Protein AF-A0A9X5C9F2-F1 (afdb_monomer)

pLDDT: mean 82.29, std 10.34, range [51.16, 95.44]

Radius of gyration: 48.48 Å; Cα contacts (8 Å, |Δi|>4): 213; chains: 1; bounding box: 82×43×128 Å

Secondary structure (DSSP, 8-state):
----SPPTT--HHHHHHHHHHHHHTTSS---HHHHHHHHHHHHS-TTSPPPHHHHHHHHHHHHHHHHTTTTTT--HHHHHHHHHHHHHHHHHHHHHHHHHHHHHHHHHHHHHHHHHHHHHHHHHHHH---PPP---GGG--------S--EEEEE----BT--EE-SS-EE-HHHHHHHHHHHHHHHHHHHHHHT---EEEEE---B-----TT-HHHHHHHHHHHHHHHHHHHHHHHHHHHTT-S-EEEEE----

Solvent-accessible surface area (backbone atoms only — not comparable to full-atom values): 14930 Å² total; per-residue (Å²): 132,73,84,83,71,86,55,97,88,53,53,70,67,56,46,51,46,54,55,50,51,33,35,78,69,63,66,37,94,60,57,57,59,55,50,27,52,49,44,33,74,77,71,43,51,89,94,60,69,65,58,34,63,73,56,50,50,56,48,55,51,54,50,47,43,60,76,71,46,72,64,64,86,68,57,60,63,62,61,50,50,52,53,49,51,54,51,52,51,53,51,51,52,53,50,53,55,48,50,54,51,50,49,52,53,48,53,54,52,53,51,54,49,54,50,54,50,51,52,50,52,53,50,52,56,73,68,48,86,74,75,77,81,84,77,60,76,86,67,57,58,81,71,78,66,85,52,98,45,66,42,81,43,83,51,56,75,61,34,34,80,54,74,41,85,54,99,89,48,76,42,40,74,68,54,48,52,54,49,52,54,55,50,51,53,51,51,52,52,49,33,70,73,70,45,34,17,34,38,40,38,41,37,28,35,56,55,50,78,88,89,54,88,86,47,54,67,62,50,50,50,50,47,52,52,21,46,53,52,49,52,50,53,50,50,53,52,53,52,57,48,51,54,72,26,78,43,77,44,82,42,81,49,89,56,137

Sequence (256 aa):
MFNTAKSDTENEFQYLWRLGQAKDSGVLDIDWNGIAFLMNKYCGDPDKPYSEAAYRKPYQMAKKFIEFGVFNNLNEDEYFKELQLQKQELEKERVKVRDERNELRRILREEARKESYREQILRIISESQNSPLEYDKEKKFSGVLKADNDLLISFFDVHTGIESKNFWNNFDQNILKDRINKYLDKILEIQLRHGSENAYIVLSELTSGLIHVTLRIENNQDLIEQFLCITNYISEFLYELSYHFNNVNVYVAPGN

Foldseek 3Di:
DDDLADDPPDDLLRSLLVVVVCVVVVVDPDDLQVVQVSSCVHPNDPVDRDGSCVSVVVNVVVVVCVVVCVPVVPPVPVVVVVVVVVVVVVVVVVVVVVVVVVVVVVVVVVVVVVVLLVVLLVVVVVVDPDDPDPDDPPLQQPDQQDDPAAEEAEAEDLAQLDADDDPVDGDDLVVSLVVLVVSLVVVLVVCVVRSHAEYEYEYEHQHHDQPDPPPVSVSSSSRSVSVVSSVVSVVVSVVVVSSRHPYYHYHYDYYD

Structure (mmCIF, N/CA/C/O backbone):
data_AF-A0A9X5C9F2-F1
#
_entry.id   AF-A0A9X5C9F2-F1
#
loop_
_atom_site.group_PDB
_atom_site.id
_atom_site.type_symbol
_atom_site.label_atom_id
_atom_site.label_alt_id
_atom_site.label_comp_id
_atom_site.label_asym_id
_atom_site.label_entity_id
_atom_site.label_seq_id
_atom_site.pdbx_PDB_ins_code
_atom_site.Cartn_x
_atom_site.Cartn_y
_atom_site.Cartn_z
_atom_site.occupancy
_atom_site.B_iso_or_equiv
_atom_site.auth_seq_id
_atom_site.auth_comp_id
_atom_site.auth_asym_id
_atom_site.auth_atom_id
_atom_site.pdbx_PDB_model_num
ATOM 1 N N . MET A 1 1 ? 18.659 7.518 -80.958 1.00 62.31 1 MET A N 1
ATOM 2 C CA . MET A 1 1 ? 20.121 7.721 -81.056 1.00 62.31 1 MET A CA 1
ATOM 3 C C . MET A 1 1 ? 20.727 7.231 -79.752 1.00 62.31 1 MET A C 1
ATOM 5 O O . MET A 1 1 ? 20.265 7.667 -78.705 1.00 62.31 1 MET A O 1
ATOM 9 N N . PHE A 1 2 ? 21.650 6.271 -79.790 1.00 79.12 2 PHE A N 1
ATOM 10 C CA . PHE A 1 2 ? 22.312 5.767 -78.584 1.00 79.12 2 PHE A CA 1
ATOM 11 C C . PHE A 1 2 ? 23.186 6.867 -77.961 1.00 79.12 2 PHE A C 1
ATOM 13 O O . PHE A 1 2 ? 23.877 7.575 -78.691 1.00 79.12 2 PHE A O 1
ATOM 20 N N . ASN A 1 3 ? 23.152 7.039 -76.635 1.00 82.88 3 ASN A N 1
ATOM 21 C CA . ASN A 1 3 ? 23.954 8.071 -75.975 1.00 82.88 3 ASN A CA 1
ATOM 22 C C . ASN A 1 3 ? 25.422 7.628 -75.883 1.00 82.88 3 ASN A C 1
ATOM 24 O O . ASN A 1 3 ? 25.751 6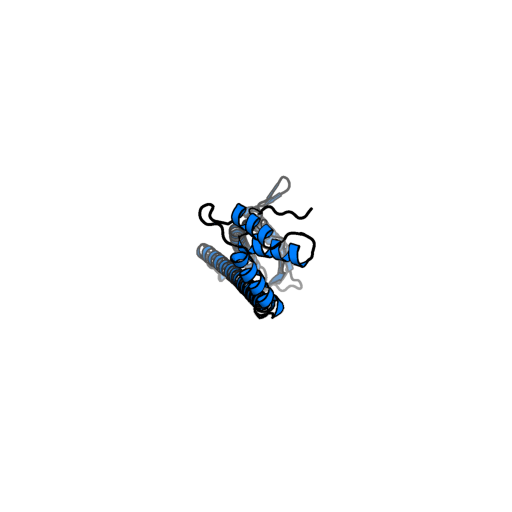.711 -75.135 1.00 82.88 3 ASN A O 1
ATOM 28 N N . THR A 1 4 ? 26.305 8.292 -76.622 1.00 82.75 4 THR A N 1
ATOM 29 C CA . THR A 1 4 ? 27.744 8.000 -76.668 1.00 82.75 4 THR A CA 1
ATOM 30 C C . THR A 1 4 ? 28.581 8.900 -75.760 1.00 82.75 4 THR A C 1
ATOM 32 O O . THR A 1 4 ? 29.799 8.877 -75.871 1.00 82.75 4 THR A O 1
ATOM 35 N N . ALA A 1 5 ? 27.977 9.741 -74.917 1.00 84.88 5 ALA A N 1
ATOM 36 C CA . ALA A 1 5 ? 28.711 10.533 -73.932 1.00 84.88 5 ALA A CA 1
ATOM 37 C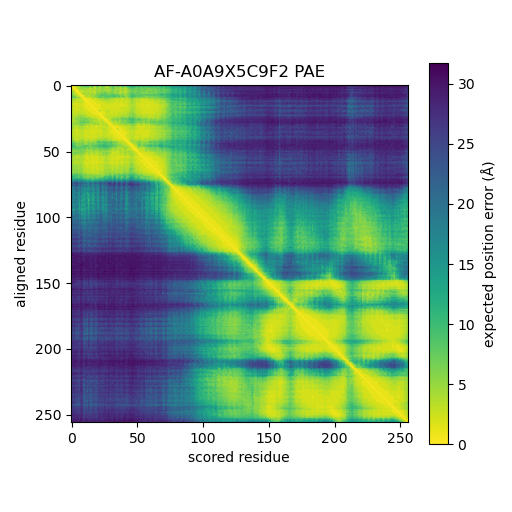 C . ALA A 1 5 ? 28.923 9.730 -72.643 1.00 84.88 5 ALA A C 1
ATOM 39 O O . ALA A 1 5 ? 28.071 8.911 -72.283 1.00 84.88 5 ALA A O 1
ATOM 40 N N . LYS A 1 6 ? 30.042 9.986 -71.956 1.00 84.50 6 LYS A N 1
ATOM 41 C CA . LYS A 1 6 ? 30.312 9.421 -70.633 1.00 84.50 6 LYS A CA 1
ATOM 42 C C . LYS A 1 6 ? 29.432 10.097 -69.569 1.00 84.50 6 LYS A C 1
ATOM 44 O O . LYS A 1 6 ? 29.340 11.320 -69.551 1.00 84.50 6 LYS A O 1
ATOM 49 N N . SER A 1 7 ? 28.789 9.317 -68.706 1.00 84.06 7 SER A N 1
ATOM 50 C CA . SER A 1 7 ? 28.057 9.775 -67.520 1.00 84.06 7 SER A CA 1
ATOM 51 C C . SER A 1 7 ? 29.008 10.073 -66.357 1.00 84.06 7 SER A C 1
ATOM 53 O O . SER A 1 7 ? 30.005 9.384 -66.162 1.00 84.06 7 SER A O 1
ATOM 55 N N . ASP A 1 8 ? 28.657 11.043 -65.516 1.00 77.56 8 ASP A N 1
ATOM 56 C CA . ASP A 1 8 ? 29.447 11.391 -64.325 1.00 77.56 8 ASP A CA 1
ATOM 57 C C . ASP A 1 8 ? 29.503 10.261 -63.280 1.00 77.56 8 ASP A C 1
ATOM 59 O O . ASP A 1 8 ? 30.386 10.239 -62.427 1.00 77.56 8 ASP A O 1
ATOM 63 N N . THR A 1 9 ? 28.571 9.302 -63.351 1.00 81.94 9 THR A N 1
ATOM 64 C CA . THR A 1 9 ? 28.494 8.153 -62.431 1.00 81.94 9 THR A CA 1
ATOM 65 C C . THR A 1 9 ? 29.173 6.887 -62.955 1.00 81.94 9 THR A C 1
ATOM 67 O O . THR A 1 9 ? 29.312 5.928 -62.197 1.00 81.94 9 THR A O 1
ATOM 70 N N . GLU A 1 10 ? 29.610 6.859 -64.221 1.00 83.56 10 GLU A N 1
ATOM 71 C CA . GLU A 1 10 ? 30.241 5.674 -64.814 1.00 83.56 10 GLU A CA 1
ATOM 72 C C . GLU A 1 10 ? 31.772 5.791 -64.841 1.00 83.56 10 GLU A C 1
ATOM 74 O O . GLU A 1 10 ? 32.355 6.778 -65.300 1.00 83.56 10 GLU A O 1
ATOM 79 N N . ASN A 1 11 ? 32.452 4.748 -64.361 1.00 87.69 11 ASN A N 1
ATOM 80 C CA . ASN A 1 11 ? 33.901 4.636 -64.493 1.00 87.69 11 ASN A CA 1
ATOM 81 C C . ASN A 1 11 ? 34.303 4.220 -65.924 1.00 87.69 11 ASN A C 1
ATOM 83 O O . ASN A 1 11 ? 33.465 3.868 -66.754 1.00 87.69 11 ASN A O 1
ATOM 87 N N . GLU A 1 12 ? 35.600 4.266 -66.237 1.00 86.12 12 GLU A N 1
ATOM 88 C CA . GLU A 1 12 ? 36.110 3.953 -67.581 1.00 86.12 12 GLU A CA 1
ATOM 89 C C . GLU A 1 12 ? 35.704 2.556 -68.078 1.00 86.12 12 GLU A C 1
ATOM 91 O O . GLU A 1 12 ? 35.294 2.404 -69.230 1.00 86.12 12 GLU A O 1
ATOM 96 N N . PHE A 1 13 ? 35.772 1.542 -67.214 1.00 87.94 13 PHE A N 1
ATOM 97 C CA . PHE A 1 13 ? 35.433 0.167 -67.574 1.00 87.94 13 PHE A CA 1
ATOM 98 C C . PHE A 1 13 ? 33.928 -0.022 -67.783 1.00 87.94 13 PHE A C 1
ATOM 100 O O . PHE A 1 13 ? 33.525 -0.737 -68.698 1.00 87.94 13 PHE A O 1
ATOM 107 N N . GLN A 1 14 ? 33.095 0.645 -66.980 1.00 87.25 14 GLN A N 1
ATOM 108 C CA . GLN A 1 14 ? 31.637 0.661 -67.137 1.00 87.25 14 GLN A CA 1
ATOM 109 C C . GLN A 1 14 ? 31.230 1.342 -68.445 1.00 87.25 14 GLN A C 1
ATOM 111 O O . GLN A 1 14 ? 30.395 0.816 -69.183 1.00 87.25 14 GLN A O 1
ATOM 116 N N . TYR A 1 15 ? 31.881 2.459 -68.775 1.00 89.94 15 TYR A N 1
ATOM 117 C CA . TYR A 1 15 ? 31.669 3.166 -70.031 1.00 89.94 15 TYR A CA 1
ATOM 118 C C . TYR A 1 15 ? 32.059 2.306 -71.243 1.00 89.94 15 TYR A C 1
ATOM 120 O O . TYR A 1 15 ? 31.264 2.135 -72.171 1.00 89.94 15 TYR A O 1
ATOM 128 N N . LEU A 1 16 ? 33.240 1.676 -71.201 1.00 89.94 16 LEU A N 1
ATOM 129 C CA . LEU A 1 16 ? 33.701 0.738 -72.229 1.00 89.94 16 LEU A CA 1
ATOM 130 C C . LEU A 1 16 ? 32.741 -0.446 -72.396 1.00 89.94 16 LEU A C 1
ATOM 132 O O . LEU A 1 16 ? 32.408 -0.826 -73.520 1.00 89.94 16 LEU A O 1
ATOM 136 N N . TRP A 1 17 ? 32.283 -1.021 -71.282 1.00 90.19 17 TRP A N 1
ATOM 137 C CA . TRP A 1 17 ? 31.332 -2.127 -71.276 1.00 90.19 17 TRP A CA 1
ATOM 138 C C . TRP A 1 17 ? 30.014 -1.738 -71.950 1.00 90.19 17 TRP A C 1
ATOM 140 O O . TRP A 1 17 ? 29.524 -2.467 -72.813 1.00 90.19 17 TRP A O 1
ATOM 150 N N . ARG A 1 18 ? 29.479 -0.556 -71.626 1.00 90.31 18 ARG A N 1
ATOM 151 C CA . ARG A 1 18 ? 28.237 -0.027 -72.197 1.00 90.31 18 ARG A CA 1
ATOM 152 C C . ARG A 1 18 ? 28.340 0.211 -73.706 1.00 90.31 18 ARG A C 1
ATOM 154 O O . ARG A 1 18 ? 27.436 -0.190 -74.436 1.00 90.31 18 ARG A O 1
ATOM 161 N N . LEU A 1 19 ? 29.432 0.818 -74.181 1.00 88.38 19 LEU A N 1
ATOM 162 C CA . LEU A 1 19 ? 29.673 1.019 -75.618 1.00 88.38 19 LEU A CA 1
ATOM 163 C C . LEU A 1 19 ? 29.842 -0.313 -76.362 1.00 88.38 19 LEU A C 1
ATOM 165 O O . LEU A 1 19 ? 29.270 -0.493 -77.436 1.00 88.38 19 LEU A O 1
ATOM 169 N N . GLY A 1 20 ? 30.586 -1.260 -75.781 1.00 88.62 20 GLY A N 1
ATOM 170 C CA . GLY A 1 20 ? 30.781 -2.588 -76.361 1.00 88.62 20 GLY A CA 1
ATOM 171 C C . GLY A 1 20 ? 29.475 -3.383 -76.473 1.00 88.62 20 GLY A C 1
ATOM 172 O O . GLY A 1 20 ? 29.196 -3.946 -77.526 1.00 88.62 20 GLY A O 1
ATOM 173 N N . GLN A 1 21 ? 28.623 -3.357 -75.441 1.00 89.62 21 GLN A N 1
ATOM 174 C CA . GLN A 1 21 ? 27.287 -3.977 -75.471 1.00 89.62 21 GLN A CA 1
ATOM 175 C C . GLN A 1 21 ? 26.359 -3.333 -76.512 1.00 89.62 21 GLN A C 1
ATOM 177 O O . GLN A 1 21 ? 25.626 -4.028 -77.214 1.00 89.62 21 GLN A O 1
ATOM 182 N N . ALA A 1 22 ? 26.396 -2.007 -76.648 1.00 86.94 22 ALA A N 1
ATOM 183 C CA . ALA A 1 22 ? 25.595 -1.282 -77.637 1.00 86.94 22 ALA A CA 1
ATOM 184 C C . ALA A 1 22 ? 26.004 -1.593 -79.081 1.00 86.94 22 ALA A C 1
ATOM 186 O O . ALA A 1 22 ? 25.156 -1.661 -79.971 1.00 86.94 22 ALA A O 1
ATOM 187 N N . LYS A 1 23 ? 27.302 -1.814 -79.298 1.00 88.38 23 LYS A N 1
ATOM 188 C CA . LYS A 1 23 ? 27.835 -2.304 -80.565 1.00 88.38 23 LYS A CA 1
ATOM 189 C C . LYS A 1 23 ? 27.405 -3.744 -80.845 1.00 88.38 23 LYS A C 1
ATOM 191 O O . LYS A 1 23 ? 26.881 -4.017 -81.919 1.00 88.38 23 LYS A O 1
ATOM 196 N N . ASP A 1 24 ? 27.601 -4.654 -79.891 1.00 87.31 24 ASP A N 1
ATOM 197 C CA . ASP A 1 24 ? 27.269 -6.077 -80.060 1.00 87.31 24 ASP A CA 1
ATOM 198 C C . ASP A 1 24 ? 25.758 -6.303 -80.260 1.00 87.31 24 ASP A C 1
ATOM 200 O O . ASP A 1 24 ? 25.358 -7.219 -80.974 1.00 87.31 24 ASP A O 1
ATOM 204 N N . SER A 1 25 ? 24.915 -5.445 -79.678 1.00 84.12 25 SER A N 1
ATOM 205 C CA . SER A 1 25 ? 23.457 -5.460 -79.874 1.00 84.12 25 SER A CA 1
ATOM 206 C C . SER A 1 25 ? 22.984 -4.781 -81.169 1.00 84.12 25 SER A C 1
ATOM 208 O O . SER A 1 25 ? 21.787 -4.786 -81.448 1.00 84.12 25 SER A O 1
ATOM 210 N N . GLY A 1 26 ? 23.887 -4.185 -81.958 1.00 81.75 26 GLY A N 1
ATOM 211 C CA . GLY A 1 26 ? 23.560 -3.485 -83.208 1.00 81.75 26 GLY A CA 1
ATOM 212 C C . GLY A 1 26 ? 22.850 -2.136 -83.027 1.00 81.75 26 GLY A C 1
ATOM 213 O O . GLY A 1 26 ? 22.415 -1.533 -84.003 1.00 81.75 26 GLY A O 1
ATOM 214 N N . VAL A 1 27 ? 22.731 -1.643 -81.789 1.00 84.56 27 VAL A N 1
ATOM 215 C CA . VAL A 1 27 ? 22.104 -0.348 -81.463 1.00 84.56 27 VAL A CA 1
ATOM 216 C C . VAL A 1 27 ? 23.044 0.824 -81.781 1.00 84.56 27 VAL A C 1
ATOM 218 O O . VAL A 1 27 ? 22.594 1.949 -82.017 1.00 84.56 27 VAL A O 1
ATOM 221 N N . LEU A 1 28 ? 24.352 0.564 -81.794 1.00 85.31 28 LEU A N 1
ATOM 222 C CA . LEU A 1 28 ? 25.401 1.521 -82.117 1.00 85.31 28 LEU A CA 1
ATOM 223 C C . LEU A 1 28 ? 26.232 1.008 -83.302 1.00 85.31 28 LEU A C 1
ATOM 225 O O . LEU A 1 28 ? 27.099 0.152 -83.136 1.00 85.31 28 LEU A O 1
ATOM 229 N N . ASP A 1 29 ? 25.974 1.559 -84.489 1.00 82.56 29 ASP A N 1
ATOM 230 C CA . ASP A 1 29 ? 26.666 1.200 -85.734 1.00 82.56 29 ASP A CA 1
ATOM 231 C C . ASP A 1 29 ? 28.003 1.951 -85.868 1.00 82.56 29 ASP A C 1
ATOM 233 O O . ASP A 1 29 ? 28.142 2.902 -86.638 1.00 82.56 29 ASP A O 1
ATOM 237 N N . ILE A 1 30 ? 28.975 1.579 -85.027 1.00 85.38 30 ILE A N 1
ATOM 238 C CA . ILE A 1 30 ? 30.353 2.082 -85.095 1.00 85.38 30 ILE A CA 1
ATOM 239 C C . ILE A 1 30 ? 31.368 0.939 -85.009 1.00 85.38 30 ILE A C 1
ATOM 241 O O . ILE A 1 30 ? 31.194 -0.070 -84.311 1.00 85.38 30 ILE A O 1
ATOM 245 N N . ASP A 1 31 ? 32.491 1.110 -85.696 1.00 87.44 31 ASP A N 1
ATOM 246 C CA . ASP A 1 31 ? 33.604 0.177 -85.625 1.00 87.44 31 ASP A CA 1
ATOM 247 C C . ASP A 1 31 ? 34.402 0.341 -84.314 1.00 87.44 31 ASP A C 1
ATOM 249 O O . ASP A 1 31 ? 34.104 1.168 -83.448 1.00 87.44 31 ASP A O 1
ATOM 253 N N . TRP A 1 32 ? 35.387 -0.533 -84.092 1.00 88.44 32 TRP A N 1
ATOM 254 C CA . TRP A 1 32 ? 36.175 -0.474 -82.857 1.00 88.44 32 TRP A CA 1
ATOM 255 C C . TRP A 1 32 ? 37.100 0.753 -82.823 1.00 88.44 32 TRP A C 1
ATOM 257 O O . TRP A 1 32 ? 37.423 1.213 -81.727 1.00 88.44 32 TRP A O 1
ATOM 267 N N . ASN A 1 33 ? 37.430 1.345 -83.976 1.00 87.25 33 ASN A N 1
ATOM 268 C CA . ASN A 1 33 ? 38.115 2.636 -84.050 1.00 87.25 33 ASN A CA 1
ATOM 269 C C . ASN A 1 33 ? 37.217 3.784 -83.571 1.00 87.25 33 ASN A C 1
ATOM 271 O O . ASN A 1 33 ? 37.683 4.643 -82.826 1.00 87.25 33 ASN A O 1
ATOM 275 N N . GLY A 1 34 ? 35.923 3.769 -83.902 1.00 84.62 34 GLY A N 1
ATOM 276 C CA . GLY A 1 34 ? 34.937 4.715 -83.376 1.00 84.62 34 GLY A CA 1
ATOM 277 C C . GLY A 1 34 ? 34.775 4.619 -81.856 1.00 84.62 34 GLY A C 1
ATOM 278 O O . GLY A 1 34 ? 34.751 5.641 -81.168 1.00 84.62 34 GLY A O 1
ATOM 279 N N . ILE A 1 35 ? 34.754 3.400 -81.305 1.00 85.38 35 ILE A N 1
ATOM 280 C CA . ILE A 1 35 ? 34.773 3.196 -79.845 1.00 85.38 35 ILE A CA 1
ATOM 281 C C . ILE A 1 35 ? 36.083 3.715 -79.248 1.00 85.38 35 ILE A C 1
ATOM 283 O O . ILE A 1 35 ? 36.048 4.415 -78.241 1.00 85.38 35 ILE A O 1
ATOM 287 N N . ALA A 1 36 ? 37.230 3.428 -79.866 1.00 86.62 36 ALA A N 1
ATOM 288 C CA . ALA A 1 36 ? 38.522 3.918 -79.394 1.00 86.62 36 ALA A CA 1
ATOM 289 C C . ALA A 1 36 ? 38.597 5.446 -79.397 1.00 86.62 36 ALA A C 1
ATOM 291 O O . ALA A 1 36 ? 39.133 6.032 -78.463 1.00 86.62 36 ALA A O 1
ATOM 292 N N . PHE A 1 37 ? 38.018 6.107 -80.401 1.00 86.44 37 PHE A N 1
ATOM 293 C CA . PHE A 1 37 ? 37.920 7.563 -80.438 1.00 86.44 37 PHE A CA 1
ATOM 294 C C . PHE A 1 37 ? 37.117 8.102 -79.248 1.00 86.44 37 PHE A C 1
ATOM 296 O O . PHE A 1 37 ? 37.575 9.008 -78.554 1.00 86.44 37 PHE A O 1
ATOM 303 N N . LEU A 1 38 ? 35.949 7.516 -78.962 1.00 87.31 38 LEU A N 1
ATOM 304 C CA . LEU A 1 38 ? 35.123 7.902 -77.814 1.00 87.31 38 LEU A CA 1
ATOM 305 C C . LEU A 1 38 ? 35.822 7.623 -76.478 1.00 87.31 38 LEU A C 1
ATOM 307 O O . LEU A 1 38 ? 35.782 8.458 -75.578 1.00 87.31 38 LEU A O 1
ATOM 311 N N . MET A 1 39 ? 36.485 6.476 -76.350 1.00 87.75 39 MET A N 1
ATOM 312 C CA . MET A 1 39 ? 37.228 6.112 -75.146 1.00 87.75 39 MET A CA 1
ATOM 313 C C . MET A 1 39 ? 38.410 7.049 -74.911 1.00 87.75 39 MET A C 1
ATOM 315 O O . MET A 1 39 ? 38.547 7.576 -73.811 1.00 87.75 39 MET A O 1
ATOM 319 N N . ASN A 1 40 ? 39.207 7.337 -75.942 1.00 87.00 40 ASN A N 1
ATOM 320 C CA . ASN A 1 40 ? 40.319 8.277 -75.831 1.00 87.00 40 ASN A CA 1
ATOM 321 C C . ASN A 1 40 ? 39.832 9.697 -75.513 1.00 87.00 40 ASN A C 1
ATOM 323 O O . ASN A 1 40 ? 40.457 10.389 -74.721 1.00 87.00 40 ASN A O 1
ATOM 327 N N . LYS A 1 41 ? 38.685 10.114 -76.068 1.00 86.94 41 LYS A N 1
ATOM 328 C CA . LYS A 1 41 ? 38.098 11.437 -75.813 1.00 86.94 41 LYS A CA 1
ATOM 329 C C . LYS A 1 41 ? 37.673 11.641 -74.356 1.00 86.94 41 LYS A C 1
ATOM 331 O O . LYS A 1 41 ? 37.835 12.740 -73.837 1.00 86.94 41 LYS A O 1
ATOM 336 N N . TYR A 1 42 ? 37.068 10.632 -73.728 1.00 85.38 42 TYR A N 1
ATOM 337 C CA . TYR A 1 42 ? 36.466 10.773 -72.393 1.00 85.38 42 TYR A CA 1
ATOM 338 C C . TYR A 1 42 ? 37.295 10.161 -71.255 1.00 85.38 42 TYR A C 1
ATOM 340 O O . TYR A 1 42 ? 37.061 10.494 -70.093 1.00 85.38 42 TYR A O 1
ATOM 348 N N . CYS A 1 43 ? 38.218 9.252 -71.566 1.00 81.56 43 CYS A N 1
ATOM 349 C CA . CYS A 1 43 ? 38.983 8.491 -70.576 1.00 81.56 43 CYS A CA 1
ATOM 350 C C . CYS A 1 43 ? 40.478 8.348 -70.913 1.00 81.56 43 CYS A C 1
ATOM 352 O O . CYS A 1 43 ? 41.227 7.891 -70.057 1.00 81.56 43 CYS A O 1
ATOM 354 N N . GLY A 1 44 ? 40.916 8.679 -72.132 1.00 77.88 44 GLY A N 1
ATOM 355 C CA . GLY A 1 44 ? 42.307 8.496 -72.553 1.00 77.88 44 GLY A CA 1
ATOM 356 C C . GLY A 1 44 ? 43.214 9.677 -72.224 1.00 77.88 44 GLY A C 1
ATOM 357 O O . GLY A 1 44 ? 42.758 10.778 -71.923 1.00 77.88 44 GLY A O 1
ATOM 358 N N . ASP A 1 45 ? 44.518 9.429 -72.321 1.00 77.19 45 ASP A N 1
ATOM 359 C CA . ASP A 1 45 ? 45.553 10.457 -72.242 1.00 77.19 45 ASP A CA 1
ATOM 360 C C . ASP A 1 45 ? 45.662 11.179 -73.604 1.00 77.19 45 ASP A C 1
ATOM 362 O O . ASP A 1 45 ? 45.932 10.512 -74.613 1.00 77.19 45 ASP A O 1
ATOM 366 N N . PRO A 1 46 ? 45.460 12.512 -73.672 1.00 73.88 46 PRO A N 1
ATOM 367 C CA . PRO A 1 46 ? 45.570 13.279 -74.914 1.00 73.88 46 PRO A CA 1
ATOM 368 C C . PRO A 1 46 ? 46.929 13.139 -75.609 1.00 73.88 46 PRO A C 1
ATOM 370 O O . PRO A 1 46 ? 46.990 13.194 -76.838 1.00 73.88 46 PRO A O 1
ATOM 373 N N . ASP A 1 47 ? 48.000 12.919 -74.843 1.00 74.50 47 ASP A N 1
ATOM 374 C CA . ASP A 1 47 ? 49.366 12.839 -75.363 1.00 74.50 47 ASP A CA 1
ATOM 375 C C . ASP A 1 47 ? 49.715 11.433 -75.886 1.00 74.50 47 ASP A C 1
ATOM 377 O O . ASP A 1 47 ? 50.709 11.255 -76.598 1.00 74.50 47 ASP A O 1
ATOM 381 N N . LYS A 1 48 ? 48.908 10.413 -75.551 1.00 79.94 48 LYS A N 1
ATOM 382 C CA . LYS A 1 48 ? 49.129 9.005 -75.925 1.00 79.94 48 LYS A CA 1
ATOM 383 C C . LYS A 1 48 ? 47.804 8.272 -76.186 1.00 79.94 48 LYS A C 1
ATOM 385 O O . LYS A 1 48 ? 47.396 7.439 -75.372 1.00 79.94 48 LYS A O 1
ATOM 390 N N . PRO A 1 49 ? 47.145 8.513 -77.335 1.00 82.62 49 PRO A N 1
ATOM 391 C CA . PRO A 1 49 ? 45.905 7.825 -77.667 1.00 82.62 49 PRO A CA 1
ATOM 392 C C . PRO A 1 49 ? 46.146 6.327 -77.879 1.00 82.62 49 PRO A C 1
ATOM 394 O O . PRO A 1 49 ? 47.035 5.910 -78.628 1.00 82.62 49 PRO A O 1
ATOM 397 N N . TYR A 1 50 ? 45.321 5.501 -77.244 1.00 85.75 50 TYR A N 1
ATOM 398 C CA . TYR A 1 50 ? 45.375 4.053 -77.399 1.00 85.75 50 TYR A CA 1
ATOM 399 C C . TYR A 1 50 ? 44.645 3.593 -78.666 1.00 85.75 50 TYR A C 1
ATOM 401 O O . TYR A 1 50 ? 43.644 4.177 -79.084 1.00 85.75 50 TYR A O 1
ATOM 409 N N . SER A 1 51 ? 45.126 2.506 -79.274 1.00 88.44 51 SER A N 1
ATOM 410 C CA . SER A 1 51 ? 44.476 1.889 -80.436 1.00 88.44 51 SER A CA 1
ATOM 411 C C . SER A 1 51 ? 43.228 1.091 -80.046 1.00 88.44 51 SER A C 1
ATOM 413 O O . SER A 1 51 ? 43.045 0.711 -78.888 1.00 88.44 51 SER A O 1
ATOM 415 N N . GLU A 1 52 ? 42.393 0.745 -81.032 1.00 88.06 52 GLU A N 1
ATOM 416 C CA . GLU A 1 52 ? 41.175 -0.054 -80.826 1.00 88.06 52 GLU A CA 1
ATOM 417 C C . GLU A 1 52 ? 41.403 -1.352 -80.038 1.00 88.06 52 GLU A C 1
ATOM 419 O O . GLU A 1 52 ? 40.532 -1.807 -79.295 1.00 88.06 52 GLU A O 1
ATOM 424 N N . ALA A 1 53 ? 42.589 -1.953 -80.171 1.00 88.25 53 ALA A N 1
ATOM 425 C CA . ALA A 1 53 ? 42.920 -3.223 -79.546 1.00 88.25 53 ALA A CA 1
ATOM 426 C C . ALA A 1 53 ? 43.013 -3.103 -78.021 1.00 88.25 53 ALA A C 1
ATOM 428 O O . ALA A 1 53 ? 42.701 -4.073 -77.327 1.00 88.25 53 ALA A O 1
ATOM 429 N N . ALA A 1 54 ? 43.406 -1.930 -77.514 1.00 86.62 54 ALA A N 1
ATOM 430 C CA . ALA A 1 54 ? 43.487 -1.650 -76.085 1.00 86.62 54 ALA A CA 1
ATOM 431 C C . ALA A 1 54 ? 42.107 -1.668 -75.418 1.00 86.62 54 ALA A C 1
ATOM 433 O O . ALA A 1 54 ? 42.005 -2.063 -74.266 1.00 86.62 54 ALA A O 1
ATOM 434 N N . TYR A 1 55 ? 41.048 -1.324 -76.158 1.00 88.38 55 TYR A N 1
ATOM 435 C CA . TYR A 1 55 ? 39.672 -1.280 -75.656 1.00 88.38 55 TYR A CA 1
ATOM 436 C C . TYR A 1 55 ? 38.873 -2.545 -76.003 1.00 88.38 55 TYR A C 1
ATOM 438 O O . TYR A 1 55 ? 38.129 -3.077 -75.179 1.00 88.38 55 TYR A O 1
ATOM 446 N N . ARG A 1 56 ? 39.082 -3.105 -77.199 1.00 89.25 56 ARG A N 1
ATOM 447 C CA . ARG A 1 56 ? 38.402 -4.327 -77.653 1.00 89.25 56 ARG A CA 1
ATOM 448 C C . ARG A 1 56 ? 38.785 -5.559 -76.834 1.00 89.25 56 ARG A C 1
ATOM 450 O O . ARG A 1 56 ? 37.913 -6.357 -76.494 1.00 89.25 56 ARG A O 1
ATOM 457 N N . LYS A 1 57 ? 40.077 -5.749 -76.535 1.00 91.19 57 LYS A N 1
ATOM 458 C CA . LYS A 1 57 ? 40.556 -6.952 -75.829 1.00 91.19 57 LYS A CA 1
ATOM 459 C C . LYS A 1 57 ? 39.998 -7.047 -74.399 1.00 91.19 57 LYS A C 1
ATOM 461 O O . LYS A 1 57 ? 39.459 -8.108 -74.083 1.00 91.19 57 LYS A O 1
ATOM 466 N N . PRO A 1 58 ? 40.039 -5.986 -73.564 1.00 87.81 58 PRO A N 1
ATOM 467 C CA . PRO A 1 58 ? 39.414 -6.016 -72.244 1.00 87.81 58 PRO A CA 1
ATOM 468 C C . PRO A 1 58 ? 37.908 -6.276 -72.292 1.00 87.81 58 PRO A C 1
ATOM 470 O O . PRO A 1 58 ? 37.426 -7.103 -71.524 1.00 87.81 58 PRO A O 1
ATOM 473 N N . TYR A 1 59 ? 37.179 -5.653 -73.229 1.00 90.19 59 TYR A N 1
ATOM 474 C CA . TYR A 1 59 ? 35.747 -5.914 -73.409 1.00 90.19 59 TYR A CA 1
ATOM 475 C C . TYR A 1 59 ? 35.466 -7.396 -73.703 1.00 90.19 59 TYR A C 1
ATOM 477 O O . TYR A 1 59 ? 34.643 -8.020 -73.036 1.00 90.19 59 TYR A O 1
ATOM 485 N N . GLN A 1 60 ? 36.190 -7.988 -74.658 1.00 90.75 60 GLN A N 1
ATOM 486 C CA . GLN A 1 60 ? 36.032 -9.402 -75.010 1.00 90.75 60 GLN A CA 1
ATOM 487 C C . GLN A 1 60 ? 36.382 -10.340 -73.847 1.00 90.75 60 GLN A C 1
ATOM 489 O O . GLN A 1 60 ? 35.738 -11.374 -73.680 1.00 90.75 60 GLN A O 1
ATOM 494 N N . MET A 1 61 ? 37.388 -9.995 -73.039 1.00 88.19 61 MET A N 1
ATOM 495 C CA . MET A 1 61 ? 37.750 -10.763 -71.844 1.00 88.19 61 MET A CA 1
ATOM 496 C C . MET A 1 61 ? 36.664 -10.687 -70.767 1.00 88.19 61 MET A C 1
ATOM 498 O O . MET A 1 61 ? 36.252 -11.723 -70.251 1.00 88.19 61 MET A O 1
ATOM 502 N N . ALA A 1 62 ? 36.164 -9.485 -70.471 1.00 86.69 62 ALA A N 1
ATOM 503 C CA . ALA A 1 62 ? 35.077 -9.281 -69.516 1.00 86.69 62 ALA A CA 1
ATOM 504 C C . ALA A 1 62 ? 33.805 -10.028 -69.945 1.00 86.69 62 ALA A C 1
ATOM 506 O O . ALA A 1 62 ? 33.182 -10.709 -69.132 1.00 86.69 62 ALA A O 1
ATOM 507 N N . LYS A 1 63 ? 33.482 -9.984 -71.244 1.00 87.56 63 LYS A N 1
ATOM 508 C CA . LYS A 1 63 ? 32.358 -10.721 -71.827 1.00 87.56 63 LYS A CA 1
ATOM 509 C C . LYS A 1 63 ? 32.491 -12.223 -71.605 1.00 87.56 63 LYS A C 1
ATOM 511 O O . LYS A 1 63 ? 31.552 -12.835 -71.113 1.00 87.56 63 LYS A O 1
ATOM 516 N N . LYS A 1 64 ? 33.674 -12.792 -71.856 1.00 87.81 64 LYS A N 1
ATOM 517 C CA . LYS A 1 64 ? 33.940 -14.208 -71.575 1.00 87.81 64 LYS A CA 1
ATOM 518 C C . LYS A 1 64 ? 33.753 -14.547 -70.097 1.00 87.81 64 LYS A C 1
ATOM 520 O O . LYS A 1 64 ? 33.095 -15.531 -69.797 1.00 87.81 64 LYS A O 1
ATOM 525 N N . PHE A 1 65 ? 34.291 -13.757 -69.166 1.00 85.94 65 PHE A N 1
ATOM 526 C CA . PHE A 1 65 ? 34.130 -14.060 -67.737 1.00 85.94 6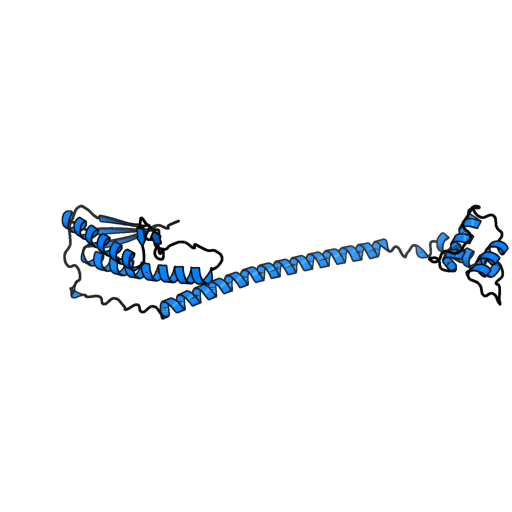5 PHE A CA 1
ATOM 527 C C . PHE A 1 65 ? 32.663 -14.093 -67.290 1.00 85.94 65 PHE A C 1
ATOM 529 O O . PHE A 1 65 ? 32.296 -14.945 -66.481 1.00 85.94 65 PHE A O 1
ATOM 536 N N . ILE A 1 66 ? 31.833 -13.209 -67.848 1.00 83.50 66 ILE A N 1
ATOM 537 C CA . ILE A 1 66 ? 30.390 -13.179 -67.589 1.00 83.50 66 ILE A CA 1
ATOM 538 C C . ILE A 1 66 ? 29.687 -14.372 -68.255 1.00 83.50 66 ILE A C 1
ATOM 540 O O . ILE A 1 66 ? 28.938 -15.076 -67.587 1.00 83.50 66 ILE A O 1
ATOM 544 N N . GLU A 1 67 ? 29.958 -14.650 -69.535 1.00 83.56 67 GLU A N 1
ATOM 545 C CA . GLU A 1 67 ? 29.346 -15.769 -70.275 1.00 83.56 67 GLU A CA 1
ATOM 546 C C . GLU A 1 67 ? 29.688 -17.140 -69.676 1.00 83.56 67 GLU A C 1
ATOM 548 O O . GLU A 1 67 ? 28.839 -18.026 -69.633 1.00 83.56 67 GLU A O 1
ATOM 553 N N . PHE A 1 68 ? 30.913 -17.312 -69.173 1.00 84.19 68 PHE A N 1
ATOM 554 C CA . PHE A 1 68 ? 31.349 -18.536 -68.498 1.00 84.19 68 PHE A CA 1
ATOM 555 C C . PHE A 1 68 ? 30.970 -18.578 -67.009 1.00 84.19 68 PHE A C 1
ATOM 557 O O . PHE A 1 68 ? 31.378 -19.503 -66.308 1.00 84.19 68 PHE A O 1
ATOM 564 N N . GLY A 1 69 ? 30.201 -17.601 -66.512 1.00 76.69 69 GLY A N 1
ATOM 565 C CA . GLY A 1 69 ? 29.648 -17.621 -65.158 1.00 76.69 69 GLY A CA 1
ATOM 566 C C . GLY A 1 69 ? 30.698 -17.607 -64.046 1.00 76.69 69 GLY A C 1
ATOM 567 O O . GLY A 1 69 ? 30.428 -18.091 -62.949 1.00 76.69 69 GLY A O 1
ATOM 568 N N . VAL A 1 70 ? 31.895 -17.061 -64.301 1.00 78.75 70 VAL A N 1
ATOM 569 C CA . VAL A 1 70 ? 33.029 -17.061 -63.352 1.00 78.75 70 VAL A CA 1
ATOM 570 C C . VAL A 1 70 ? 32.675 -16.366 -62.030 1.00 78.75 70 VAL A C 1
ATOM 572 O O . VAL A 1 70 ? 33.238 -16.691 -60.988 1.00 78.75 70 VAL A O 1
ATOM 575 N N . PHE A 1 71 ? 31.699 -15.458 -62.058 1.00 74.50 71 PHE A N 1
ATOM 576 C CA . PHE A 1 71 ? 31.228 -14.706 -60.897 1.00 74.50 71 PHE A CA 1
ATOM 577 C C . PHE A 1 71 ? 29.929 -15.254 -60.271 1.00 74.50 71 PHE A C 1
ATOM 579 O O . PHE A 1 71 ? 29.451 -14.681 -59.300 1.00 74.50 71 PHE A O 1
ATOM 586 N N . ASN A 1 72 ? 29.370 -16.372 -60.757 1.00 69.00 72 ASN A N 1
ATOM 587 C CA . ASN A 1 72 ? 28.080 -16.905 -60.278 1.00 69.00 72 ASN A CA 1
ATOM 588 C C . ASN A 1 72 ? 28.118 -17.428 -58.829 1.00 69.00 72 ASN A C 1
ATOM 590 O O . ASN A 1 72 ? 27.088 -17.483 -58.169 1.00 69.00 72 ASN A O 1
ATOM 594 N N . ASN A 1 73 ? 29.295 -17.807 -58.320 1.00 60.66 73 ASN A N 1
ATOM 595 C CA . ASN A 1 73 ? 29.458 -18.279 -56.937 1.00 60.66 73 ASN A CA 1
ATOM 596 C C . ASN A 1 73 ? 29.472 -17.135 -55.904 1.00 60.66 73 ASN A C 1
ATOM 598 O O . ASN A 1 73 ? 29.547 -17.395 -54.707 1.00 60.66 73 ASN A O 1
ATOM 602 N N . LEU A 1 74 ? 29.392 -15.878 -56.348 1.00 59.94 74 LEU A N 1
ATOM 603 C CA . LEU A 1 74 ? 29.181 -14.703 -55.499 1.00 59.94 74 LEU A CA 1
ATOM 604 C C . LEU A 1 74 ? 27.677 -14.425 -55.347 1.00 59.94 74 LEU A C 1
ATOM 606 O O . LEU A 1 74 ? 27.242 -13.284 -55.472 1.00 59.94 74 LEU A O 1
ATOM 610 N N . ASN A 1 75 ? 26.868 -15.465 -55.119 1.00 58.19 75 ASN A N 1
ATOM 611 C CA . ASN A 1 75 ? 25.456 -15.283 -54.791 1.00 58.19 75 ASN A CA 1
ATOM 612 C C . ASN A 1 75 ? 25.362 -14.683 -53.382 1.00 58.19 75 ASN A C 1
ATOM 614 O O . ASN A 1 75 ? 25.267 -15.393 -52.382 1.00 58.19 75 ASN A O 1
ATOM 618 N N . GLU A 1 76 ? 25.403 -13.351 -53.328 1.00 60.88 76 GLU A N 1
ATOM 619 C CA . GLU A 1 76 ? 25.202 -12.517 -52.140 1.00 60.88 76 GLU A CA 1
ATOM 620 C C . GLU A 1 76 ? 23.938 -12.920 -51.358 1.00 60.88 76 GLU A C 1
ATOM 622 O O . GLU A 1 76 ? 23.892 -12.751 -50.143 1.00 60.88 76 GLU A O 1
ATOM 627 N N . ASP A 1 77 ? 22.957 -13.532 -52.026 1.00 67.69 77 ASP A N 1
ATOM 628 C CA . ASP A 1 77 ? 21.648 -13.894 -51.487 1.00 67.69 77 ASP A CA 1
ATOM 629 C C . ASP A 1 77 ? 21.677 -14.898 -50.320 1.00 67.69 77 ASP A C 1
ATOM 631 O O . ASP A 1 77 ? 20.948 -14.708 -49.344 1.00 67.69 77 ASP A O 1
ATOM 635 N N . GLU A 1 78 ? 22.498 -15.957 -50.366 1.00 71.44 78 GLU A N 1
ATOM 636 C CA . GLU A 1 78 ? 22.532 -16.954 -49.276 1.00 71.44 78 GLU A CA 1
ATOM 637 C C . GLU A 1 78 ? 23.209 -16.393 -48.022 1.00 71.44 78 GLU A C 1
ATOM 639 O O . GLU A 1 78 ? 22.660 -16.482 -46.920 1.00 71.44 78 GLU A O 1
ATOM 644 N N . TYR A 1 79 ? 24.353 -15.730 -48.200 1.00 72.94 79 TYR A N 1
ATOM 645 C CA . TYR A 1 79 ? 25.076 -15.060 -47.119 1.00 72.94 79 TYR A CA 1
ATOM 646 C C . TYR A 1 79 ? 24.253 -13.916 -46.508 1.00 72.94 79 TYR A C 1
ATOM 648 O O . TYR A 1 79 ? 24.180 -13.763 -45.287 1.00 72.94 79 TYR A O 1
ATOM 656 N N . PHE A 1 80 ? 23.569 -13.131 -47.345 1.00 77.25 80 PHE A N 1
ATOM 657 C CA . PHE A 1 80 ? 22.688 -12.058 -46.895 1.00 77.25 80 PHE A CA 1
ATOM 658 C C . PHE A 1 80 ? 21.494 -12.600 -46.103 1.00 77.25 80 PHE A C 1
ATOM 660 O O . PHE A 1 80 ? 21.130 -12.028 -45.073 1.00 77.25 80 PHE A O 1
ATOM 667 N N . LYS A 1 81 ? 20.917 -13.730 -46.526 1.00 83.62 81 LYS A N 1
ATOM 668 C CA . LYS A 1 81 ? 19.817 -14.391 -45.815 1.00 83.62 81 LYS A CA 1
ATOM 669 C C . LYS A 1 81 ? 20.249 -14.929 -44.451 1.00 83.62 81 LYS A C 1
ATOM 671 O O . LYS A 1 81 ? 19.526 -14.734 -43.474 1.00 83.62 81 LYS A O 1
ATOM 676 N N . GLU A 1 82 ? 21.420 -15.554 -44.352 1.00 84.94 82 GLU A N 1
ATOM 677 C CA . GLU A 1 82 ? 21.966 -16.009 -43.067 1.00 84.94 82 GLU A CA 1
ATOM 678 C C . GLU A 1 82 ? 22.222 -14.828 -42.118 1.00 84.94 82 GLU A C 1
ATOM 680 O O . GLU A 1 82 ? 21.800 -14.845 -40.960 1.00 84.94 82 GLU A O 1
ATOM 685 N N . LEU A 1 83 ? 22.813 -13.745 -42.629 1.00 84.25 83 LEU A N 1
ATOM 686 C CA . LEU A 1 83 ? 23.050 -12.528 -41.856 1.00 84.25 83 LEU A CA 1
ATOM 687 C C . LEU A 1 83 ? 21.740 -11.877 -41.377 1.00 84.25 83 LEU A C 1
ATOM 689 O O . LEU A 1 83 ? 21.677 -11.349 -40.264 1.00 84.25 83 LEU A O 1
ATOM 693 N N . GLN A 1 84 ? 20.682 -11.910 -42.192 1.00 85.69 84 GLN A N 1
ATOM 694 C CA . GLN A 1 84 ? 19.354 -11.443 -41.789 1.00 85.69 84 GLN A CA 1
ATOM 695 C C . GLN A 1 84 ? 18.766 -12.288 -40.655 1.00 85.69 84 GLN A C 1
ATOM 697 O O . GLN A 1 84 ? 18.231 -11.719 -39.703 1.00 85.69 84 GLN A O 1
ATOM 702 N N . LEU A 1 85 ? 18.891 -13.616 -40.719 1.00 91.25 85 LEU A N 1
ATOM 703 C CA . LEU A 1 85 ? 18.419 -14.515 -39.661 1.00 91.25 85 LEU A CA 1
ATOM 704 C C . LEU A 1 85 ? 19.158 -14.263 -38.344 1.00 91.25 85 LEU A C 1
ATOM 706 O O . LEU A 1 85 ? 18.516 -14.083 -37.310 1.00 91.25 85 LEU A O 1
ATOM 710 N N . GLN A 1 86 ? 20.486 -14.134 -38.389 1.00 91.25 86 GLN A N 1
ATOM 711 C CA . GLN A 1 86 ? 21.287 -13.817 -37.204 1.00 91.25 86 GLN A CA 1
ATOM 712 C C . GLN A 1 86 ? 20.902 -12.460 -36.596 1.00 91.25 86 GLN A C 1
ATOM 714 O O . GLN A 1 86 ? 20.777 -12.339 -35.378 1.00 91.25 86 GLN A O 1
ATOM 719 N N . LYS A 1 87 ? 20.650 -11.430 -37.422 1.00 92.88 87 LYS A N 1
ATOM 720 C CA . LYS A 1 87 ? 20.150 -10.131 -36.933 1.00 92.88 87 LYS A CA 1
ATOM 721 C C . LYS A 1 87 ? 18.794 -10.262 -36.240 1.00 92.88 87 LYS A C 1
ATOM 723 O O . LYS A 1 87 ? 18.612 -9.679 -35.173 1.00 92.88 87 LYS A O 1
ATOM 728 N N . GLN A 1 88 ? 17.873 -11.042 -3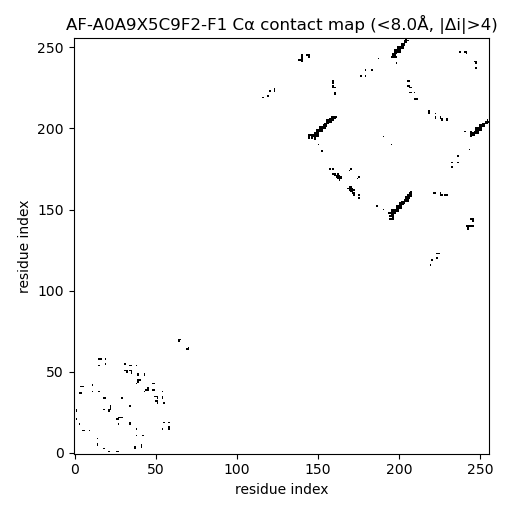6.809 1.00 91.44 88 GLN A N 1
ATOM 729 C CA . GLN A 1 88 ? 16.560 -11.290 -36.208 1.00 91.44 88 GLN A CA 1
ATOM 730 C C . GLN A 1 88 ? 16.666 -12.037 -34.872 1.00 91.44 88 GLN A C 1
ATOM 732 O O . GLN A 1 88 ? 15.952 -11.702 -33.928 1.00 91.44 88 GLN A O 1
ATOM 737 N N . GLU A 1 89 ? 17.545 -13.034 -34.759 1.00 94.44 89 GLU A N 1
ATOM 738 C CA . GLU A 1 89 ? 17.791 -13.732 -33.489 1.00 94.44 89 GLU A CA 1
ATOM 739 C C . GLU A 1 89 ? 18.357 -12.788 -32.427 1.00 94.44 89 GLU A C 1
ATOM 741 O O . GLU A 1 89 ? 17.872 -12.761 -31.295 1.00 94.44 89 GLU A O 1
ATOM 746 N N . LEU A 1 90 ? 19.314 -11.941 -32.806 1.00 94.38 90 LEU A N 1
ATOM 747 C CA . LEU A 1 90 ? 19.919 -10.961 -31.906 1.00 94.38 90 LEU A CA 1
ATOM 748 C C . LEU A 1 90 ? 18.890 -9.915 -31.436 1.00 94.38 90 LEU A C 1
ATOM 750 O O . LEU A 1 90 ? 18.886 -9.522 -30.268 1.00 94.38 90 LEU A O 1
ATOM 754 N N . GLU A 1 91 ? 17.978 -9.486 -32.310 1.00 93.12 91 GLU A N 1
ATOM 755 C CA . GLU A 1 91 ? 16.850 -8.627 -31.934 1.00 93.12 91 GLU A CA 1
ATOM 756 C C . GLU A 1 91 ? 15.886 -9.320 -30.963 1.00 93.12 91 GLU A C 1
ATOM 758 O O . GLU A 1 91 ? 15.501 -8.710 -29.962 1.00 93.12 91 GLU A O 1
ATOM 763 N N . LYS A 1 92 ? 15.550 -10.597 -31.191 1.00 94.69 92 LYS A N 1
ATOM 764 C CA . LYS A 1 92 ? 14.711 -11.382 -30.268 1.00 94.69 92 LYS A CA 1
ATOM 765 C C . LYS A 1 92 ? 15.346 -11.492 -28.882 1.00 94.69 92 LYS A C 1
ATOM 767 O O . LYS A 1 92 ? 14.666 -11.245 -27.889 1.00 94.69 92 LYS A O 1
ATOM 772 N N . GLU A 1 93 ? 16.637 -11.804 -28.798 1.00 94.69 93 GLU A N 1
ATOM 773 C CA . GLU A 1 93 ? 17.359 -11.878 -27.520 1.00 94.69 93 GLU A CA 1
ATOM 774 C C . GLU A 1 93 ? 17.414 -10.517 -26.808 1.00 94.69 93 GLU A C 1
ATOM 776 O O . GLU A 1 93 ? 17.198 -10.432 -25.599 1.00 94.69 93 GLU A O 1
ATOM 781 N N . ARG A 1 94 ? 17.597 -9.412 -27.546 1.00 94.06 94 ARG A N 1
ATOM 782 C CA . ARG A 1 94 ? 17.529 -8.054 -26.970 1.00 94.06 94 ARG A CA 1
ATOM 783 C C . ARG A 1 94 ? 16.164 -7.747 -26.358 1.00 94.06 94 ARG A C 1
ATOM 785 O O . ARG A 1 94 ? 16.115 -7.104 -25.309 1.00 94.06 94 ARG A O 1
ATOM 792 N N . VAL A 1 95 ? 15.077 -8.178 -27.001 1.00 94.19 95 VAL A N 1
ATOM 793 C CA . VAL A 1 95 ? 13.717 -8.017 -26.465 1.00 94.19 95 VAL A CA 1
ATOM 794 C C . VAL A 1 95 ? 13.546 -8.842 -25.191 1.00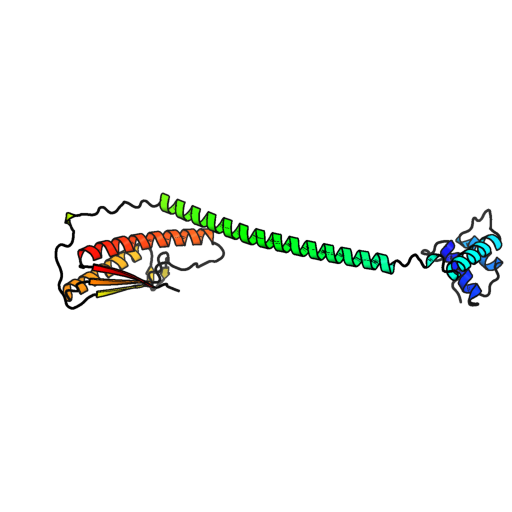 94.19 95 VAL A C 1
ATOM 796 O O . VAL A 1 95 ? 13.158 -8.270 -24.177 1.00 94.19 95 VAL A O 1
ATOM 799 N N . LYS A 1 96 ? 13.943 -10.124 -25.189 1.00 94.81 96 LYS A N 1
ATOM 800 C CA . LYS A 1 96 ? 13.883 -10.981 -23.989 1.00 94.81 96 LYS A CA 1
ATOM 801 C C . LYS A 1 96 ? 14.619 -10.362 -22.800 1.00 94.81 96 LYS A C 1
ATOM 803 O O . LYS A 1 96 ? 14.035 -10.190 -21.736 1.00 94.81 96 LYS A O 1
ATOM 808 N N . VAL A 1 97 ? 15.865 -9.928 -23.002 1.00 94.44 97 VAL A N 1
ATOM 809 C CA . VAL A 1 97 ? 16.672 -9.288 -21.947 1.00 94.44 97 VAL A CA 1
ATOM 810 C C . VAL A 1 97 ? 16.031 -7.986 -21.461 1.00 94.44 97 VAL A C 1
ATOM 812 O O . VAL A 1 97 ? 16.113 -7.643 -20.279 1.00 94.44 97 VAL A O 1
ATOM 815 N N . ARG A 1 98 ? 15.402 -7.215 -22.355 1.00 94.19 98 ARG A N 1
ATOM 816 C CA . ARG A 1 98 ? 14.684 -5.994 -21.972 1.00 94.19 98 ARG A CA 1
ATOM 817 C C . ARG A 1 98 ? 13.467 -6.318 -21.108 1.00 94.19 98 ARG A C 1
ATOM 819 O O . ARG A 1 98 ? 13.264 -5.626 -20.110 1.00 94.19 98 ARG A O 1
ATOM 826 N N . ASP A 1 99 ? 12.701 -7.340 -21.464 1.00 93.81 99 ASP A N 1
ATOM 827 C CA . ASP A 1 99 ? 11.518 -7.765 -20.718 1.00 93.81 99 ASP A CA 1
ATOM 828 C C . ASP A 1 99 ? 11.897 -8.318 -19.342 1.00 93.81 99 ASP A C 1
ATOM 830 O O . ASP A 1 99 ? 11.345 -7.866 -18.340 1.00 93.81 99 ASP A O 1
ATOM 834 N N . GLU A 1 100 ? 12.928 -9.161 -19.258 1.00 94.94 100 GLU A N 1
ATOM 835 C CA . GLU A 1 100 ? 13.489 -9.636 -17.984 1.00 94.94 100 GLU A CA 1
ATOM 836 C C . GLU A 1 100 ? 13.942 -8.476 -17.089 1.00 94.94 100 GLU A C 1
ATOM 838 O O . GLU A 1 100 ? 13.631 -8.434 -15.899 1.00 94.94 100 GLU A O 1
ATOM 843 N N . ARG A 1 101 ? 14.636 -7.476 -17.651 1.00 94.44 101 ARG A N 1
ATOM 844 C CA . ARG A 1 101 ? 15.054 -6.281 -16.897 1.00 94.44 101 ARG A CA 1
ATOM 845 C C . ARG A 1 101 ? 13.868 -5.443 -16.434 1.00 94.44 101 ARG A C 1
ATOM 847 O O . ARG A 1 101 ? 13.921 -4.879 -15.341 1.00 94.44 101 ARG A O 1
ATOM 854 N N . ASN A 1 102 ? 12.832 -5.309 -17.257 1.00 92.62 102 ASN A N 1
ATOM 855 C CA . ASN A 1 102 ? 11.621 -4.578 -16.890 1.00 92.62 102 ASN A CA 1
ATOM 856 C C . ASN A 1 102 ? 10.884 -5.281 -15.749 1.00 92.62 102 ASN A C 1
ATOM 858 O O . ASN A 1 102 ? 10.460 -4.613 -14.803 1.00 92.62 102 ASN A O 1
ATOM 862 N N . GLU A 1 103 ? 10.791 -6.606 -15.817 1.00 93.06 103 GLU A N 1
ATOM 863 C CA . GLU A 1 103 ? 10.182 -7.438 -14.787 1.00 93.06 103 GLU A CA 1
ATOM 864 C C . GLU A 1 103 ? 10.975 -7.376 -13.479 1.00 93.06 103 GLU A C 1
ATOM 866 O O . GLU A 1 103 ? 10.421 -7.051 -12.432 1.00 93.06 103 GLU A O 1
ATOM 871 N N . LEU A 1 104 ? 12.300 -7.530 -13.539 1.00 93.19 104 LEU A N 1
ATOM 872 C CA . LEU A 1 104 ? 13.166 -7.377 -12.370 1.00 93.19 104 LEU A CA 1
ATOM 873 C C . LEU A 1 104 ? 13.014 -5.989 -11.730 1.00 93.19 104 LEU A C 1
ATOM 875 O O . LEU A 1 104 ? 12.880 -5.864 -10.516 1.00 93.19 104 LEU A O 1
ATOM 879 N N . ARG A 1 105 ? 12.969 -4.922 -12.538 1.00 92.25 105 ARG A N 1
ATOM 880 C CA . ARG A 1 105 ? 12.716 -3.558 -12.044 1.00 92.25 105 ARG A CA 1
ATOM 881 C C . ARG A 1 105 ? 11.316 -3.392 -11.462 1.00 92.25 105 ARG A C 1
ATOM 883 O O . ARG A 1 105 ? 11.114 -2.503 -10.637 1.00 92.25 105 ARG A O 1
ATOM 890 N N . ARG A 1 106 ? 10.318 -4.154 -11.914 1.00 92.25 106 ARG A N 1
ATOM 891 C CA . ARG A 1 106 ? 8.982 -4.173 -11.302 1.00 92.25 106 ARG A CA 1
ATOM 892 C C . ARG A 1 106 ? 9.063 -4.787 -9.908 1.00 92.25 106 ARG A C 1
ATOM 894 O O . ARG A 1 106 ? 8.674 -4.110 -8.962 1.00 92.25 106 ARG A O 1
ATOM 901 N N . ILE A 1 107 ? 9.659 -5.972 -9.791 1.00 92.75 107 ILE A N 1
ATOM 902 C CA . ILE A 1 107 ? 9.832 -6.689 -8.520 1.00 92.75 107 ILE A CA 1
ATOM 903 C C . ILE A 1 107 ? 10.615 -5.836 -7.515 1.00 92.75 107 ILE A C 1
ATOM 905 O O . ILE A 1 107 ? 10.115 -5.570 -6.427 1.00 92.75 107 ILE A O 1
ATOM 909 N N . LEU A 1 108 ? 11.776 -5.298 -7.906 1.00 91.31 108 LEU A N 1
ATOM 910 C CA . LEU A 1 108 ? 12.593 -4.445 -7.031 1.00 91.31 108 LEU A CA 1
ATOM 911 C C . LEU A 1 108 ? 11.842 -3.192 -6.563 1.00 91.31 108 LEU A C 1
ATOM 913 O O . LEU A 1 108 ? 11.964 -2.785 -5.411 1.00 91.31 108 LEU A O 1
ATOM 917 N N . ARG A 1 109 ? 11.033 -2.575 -7.436 1.00 84.81 109 ARG A N 1
ATOM 918 C CA . ARG A 1 109 ? 10.192 -1.433 -7.042 1.00 84.81 109 ARG A CA 1
ATOM 919 C C . ARG A 1 109 ? 9.113 -1.840 -6.045 1.00 84.81 109 ARG A C 1
ATOM 921 O O . ARG A 1 109 ? 8.791 -1.048 -5.168 1.00 84.81 109 ARG A O 1
ATOM 928 N N 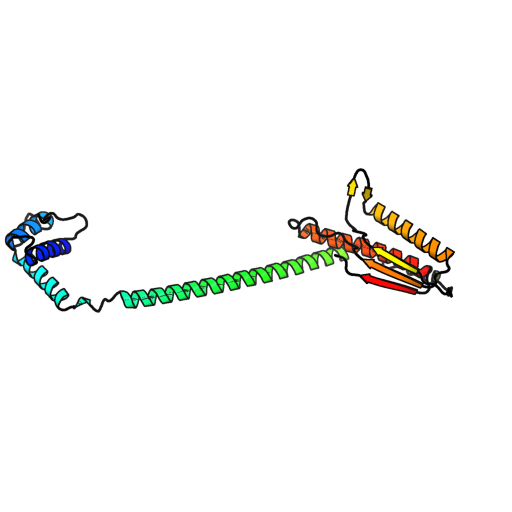. GLU A 1 110 ? 8.508 -3.011 -6.197 1.00 83.50 110 GLU A N 1
ATOM 929 C CA . GLU A 1 110 ? 7.507 -3.518 -5.253 1.00 83.50 110 GLU A CA 1
ATOM 930 C C . GLU A 1 110 ? 8.121 -3.863 -3.898 1.00 83.50 110 GLU A C 1
ATOM 932 O O . GLU A 1 110 ? 7.539 -3.531 -2.868 1.00 83.50 110 GLU A O 1
ATOM 937 N N . GLU A 1 111 ? 9.305 -4.466 -3.891 1.00 87.12 111 GLU A N 1
ATOM 938 C CA . GLU A 1 111 ? 10.036 -4.815 -2.675 1.00 87.12 111 GLU A CA 1
ATOM 939 C C . GLU A 1 111 ? 10.488 -3.569 -1.908 1.00 87.12 111 GLU A C 1
ATOM 941 O O . GLU A 1 111 ? 10.125 -3.415 -0.743 1.00 87.12 111 GLU A O 1
ATOM 946 N N . ALA A 1 112 ? 11.116 -2.604 -2.589 1.00 83.69 112 ALA A N 1
ATOM 947 C CA . ALA A 1 112 ? 11.493 -1.321 -1.990 1.00 83.69 112 ALA A CA 1
ATOM 948 C C . ALA A 1 112 ? 10.282 -0.563 -1.408 1.00 83.69 112 ALA A C 1
ATOM 950 O O . ALA A 1 112 ? 10.380 0.110 -0.383 1.00 83.69 112 ALA A O 1
ATOM 951 N N . ARG A 1 113 ? 9.101 -0.687 -2.033 1.00 79.44 113 ARG A N 1
ATOM 952 C CA . ARG A 1 113 ? 7.855 -0.108 -1.499 1.00 79.44 113 ARG A CA 1
ATOM 953 C C . ARG A 1 113 ? 7.388 -0.808 -0.225 1.00 79.44 113 ARG A C 1
ATOM 955 O O . ARG A 1 113 ? 6.917 -0.127 0.681 1.00 79.44 113 ARG A O 1
ATOM 962 N N . LYS A 1 114 ? 7.481 -2.139 -0.158 1.00 81.50 114 LYS A N 1
ATOM 963 C CA . LYS A 1 114 ? 7.135 -2.906 1.051 1.00 81.50 114 LYS A CA 1
ATOM 964 C C . LYS A 1 114 ? 8.077 -2.566 2.201 1.00 81.50 114 LYS A C 1
ATOM 966 O O . LYS A 1 114 ? 7.614 -2.384 3.322 1.00 81.50 114 LYS A O 1
ATOM 971 N N . GLU A 1 115 ? 9.367 -2.447 1.912 1.00 84.38 115 GLU A N 1
ATOM 972 C CA . GLU A 1 115 ? 10.388 -2.066 2.887 1.00 84.38 115 GLU A CA 1
ATOM 973 C C . GLU A 1 115 ? 10.135 -0.658 3.434 1.00 84.38 115 GLU A C 1
ATOM 975 O O . GLU A 1 115 ? 9.955 -0.500 4.638 1.00 84.38 115 GLU A O 1
ATOM 980 N N . SER A 1 116 ? 9.957 0.333 2.555 1.00 81.38 116 SER A N 1
ATOM 981 C CA . SER A 1 116 ? 9.631 1.705 2.963 1.00 81.38 116 SER A CA 1
ATOM 982 C C . SER A 1 116 ? 8.340 1.795 3.787 1.00 81.38 116 SER A C 1
ATOM 984 O O . SER A 1 116 ? 8.264 2.571 4.738 1.00 81.38 116 SER A O 1
ATOM 986 N N . TYR A 1 117 ? 7.312 1.008 3.452 1.00 78.19 117 TYR A N 1
ATOM 987 C CA . TYR A 1 117 ? 6.079 0.954 4.242 1.00 78.19 117 TYR A CA 1
ATOM 988 C C . TYR A 1 117 ? 6.314 0.354 5.635 1.00 78.19 117 TYR A C 1
ATOM 990 O O . TYR A 1 117 ? 5.825 0.877 6.634 1.00 78.19 117 TYR A O 1
ATOM 998 N N . ARG A 1 118 ? 7.116 -0.712 5.724 1.00 82.38 118 ARG A N 1
ATOM 999 C CA . ARG A 1 118 ? 7.494 -1.331 7.000 1.00 82.38 118 ARG A CA 1
ATOM 1000 C C . ARG A 1 118 ? 8.288 -0.370 7.884 1.00 82.38 118 ARG A C 1
ATOM 1002 O O . ARG A 1 118 ? 8.018 -0.296 9.078 1.00 82.38 118 ARG A O 1
ATOM 1009 N N . GLU A 1 119 ? 9.246 0.354 7.315 1.00 84.75 119 GLU A N 1
ATOM 1010 C CA . GLU A 1 119 ? 10.024 1.363 8.040 1.00 84.75 119 GLU A CA 1
ATOM 1011 C C . GLU A 1 119 ? 9.132 2.481 8.587 1.00 84.75 119 GLU A C 1
ATOM 1013 O O . GLU A 1 119 ? 9.289 2.871 9.742 1.00 84.75 119 GLU A O 1
ATOM 1018 N N . GLN A 1 120 ? 8.150 2.941 7.802 1.00 78.69 120 GLN A N 1
ATOM 1019 C CA . GLN A 1 120 ? 7.159 3.920 8.258 1.00 78.69 120 GLN A CA 1
ATOM 1020 C C . GLN A 1 120 ? 6.353 3.399 9.451 1.00 78.69 120 GLN A C 1
ATOM 1022 O O . GLN A 1 120 ? 6.244 4.103 10.451 1.00 78.69 120 GLN A O 1
ATOM 1027 N N . ILE A 1 121 ? 5.857 2.156 9.394 1.00 79.81 121 ILE A N 1
ATOM 1028 C CA . ILE A 1 121 ? 5.152 1.531 10.526 1.00 79.81 121 ILE A CA 1
ATOM 1029 C C . ILE A 1 121 ? 6.045 1.499 11.769 1.00 79.81 121 ILE A C 1
ATOM 1031 O O . ILE A 1 121 ? 5.615 1.908 12.844 1.00 79.81 121 ILE A O 1
ATOM 1035 N N . LEU A 1 122 ? 7.285 1.022 11.632 1.00 84.31 122 LEU A N 1
ATOM 1036 C CA . LEU A 1 122 ? 8.214 0.909 12.758 1.00 84.31 122 LEU A CA 1
ATOM 1037 C C . LEU A 1 122 ? 8.518 2.271 13.381 1.00 84.31 122 LEU A C 1
ATOM 1039 O O . LEU A 1 122 ? 8.499 2.388 14.605 1.00 84.31 122 LEU A O 1
ATOM 1043 N N . ARG A 1 123 ? 8.749 3.293 12.548 1.00 83.31 123 ARG A N 1
ATOM 1044 C CA . ARG A 1 123 ? 8.977 4.668 12.997 1.00 83.31 123 ARG A CA 1
ATOM 1045 C C . ARG A 1 123 ? 7.783 5.177 13.797 1.00 83.31 123 ARG A C 1
ATOM 1047 O O . ARG A 1 123 ? 7.960 5.560 14.948 1.00 83.31 123 ARG A O 1
ATOM 1054 N N . ILE A 1 124 ? 6.579 5.102 13.234 1.00 77.94 124 ILE A N 1
ATOM 1055 C CA . ILE A 1 124 ? 5.384 5.652 13.881 1.00 77.94 124 ILE A CA 1
ATOM 1056 C C . ILE A 1 124 ? 5.067 4.888 15.174 1.00 77.94 124 ILE A C 1
ATOM 1058 O O . ILE A 1 124 ? 4.776 5.513 16.186 1.00 77.94 124 ILE A O 1
ATOM 1062 N N . ILE A 1 125 ? 5.200 3.556 15.200 1.00 79.06 125 ILE A N 1
ATOM 1063 C CA . ILE A 1 125 ? 5.038 2.777 16.440 1.00 79.06 125 ILE A CA 1
ATOM 1064 C C . ILE A 1 125 ? 6.080 3.191 17.488 1.00 79.06 125 ILE A C 1
ATOM 1066 O O . ILE A 1 125 ? 5.739 3.334 18.659 1.00 79.06 125 ILE A O 1
ATOM 1070 N N . SER A 1 126 ? 7.339 3.401 17.091 1.00 80.81 126 SER A N 1
ATOM 1071 C CA . SER A 1 126 ? 8.393 3.820 18.025 1.00 80.81 126 SER A CA 1
ATOM 1072 C C . SER A 1 126 ? 8.191 5.235 18.574 1.00 80.81 126 SER A C 1
ATOM 1074 O O . SER A 1 126 ? 8.557 5.505 19.715 1.00 80.81 126 SER A O 1
ATOM 1076 N N . GLU A 1 127 ? 7.597 6.123 17.776 1.00 79.69 127 GLU A N 1
ATOM 1077 C CA . GLU A 1 127 ? 7.253 7.494 18.164 1.00 79.69 127 GLU A CA 1
ATOM 1078 C C . GLU A 1 127 ? 5.939 7.550 18.956 1.00 79.69 127 GLU A C 1
ATOM 1080 O O . GLU A 1 127 ? 5.740 8.462 19.761 1.00 79.69 127 GLU A O 1
ATOM 1085 N N . SER A 1 128 ? 5.051 6.570 18.762 1.00 71.69 128 SER A N 1
ATOM 1086 C CA . SER A 1 128 ? 3.787 6.487 19.482 1.00 71.69 128 SER A CA 1
ATOM 1087 C C . SER A 1 128 ? 4.042 6.242 20.969 1.00 71.69 128 SER A C 1
ATOM 1089 O O . SER A 1 128 ? 4.541 5.197 21.389 1.00 71.69 128 SER A O 1
ATOM 1091 N N . GLN A 1 129 ? 3.689 7.229 21.790 1.00 65.69 129 GLN A N 1
ATOM 1092 C CA . GLN A 1 129 ? 3.694 7.091 23.241 1.00 65.69 129 GLN A CA 1
ATOM 1093 C C . GLN A 1 129 ? 2.452 6.312 23.669 1.00 65.69 129 GLN A C 1
ATOM 1095 O O . GLN A 1 129 ? 1.458 6.885 24.105 1.00 65.69 129 GLN A O 1
ATOM 1100 N N . ASN A 1 130 ? 2.500 4.991 23.517 1.00 59.62 130 ASN A N 1
ATOM 1101 C CA . ASN A 1 130 ? 1.480 4.117 24.076 1.00 59.62 130 ASN A CA 1
ATOM 1102 C C . ASN A 1 130 ? 1.889 3.752 25.501 1.00 59.62 130 ASN A C 1
ATOM 1104 O O . ASN A 1 130 ? 2.796 2.947 25.721 1.00 59.62 130 ASN A O 1
ATOM 1108 N N . SER A 1 131 ? 1.226 4.360 26.479 1.00 58.72 131 SER A N 1
ATOM 1109 C CA . SER A 1 131 ? 1.314 3.903 27.860 1.00 58.72 131 SER A CA 1
ATOM 1110 C C . SER A 1 131 ? 0.682 2.510 27.942 1.00 58.72 131 SER A C 1
ATOM 1112 O O . SER A 1 131 ? -0.447 2.340 27.474 1.00 58.72 131 SER A O 1
ATOM 1114 N N . PRO A 1 132 ? 1.362 1.496 28.505 1.00 57.59 132 PRO A N 1
ATOM 1115 C CA . PRO A 1 132 ? 0.696 0.240 28.812 1.00 57.59 132 PRO A CA 1
ATOM 1116 C C . PRO A 1 132 ? -0.512 0.516 29.714 1.00 57.59 132 PRO A C 1
ATOM 1118 O O . PRO A 1 132 ? -0.454 1.385 30.583 1.00 57.59 132 PRO A O 1
ATOM 1121 N N . LEU A 1 133 ? -1.602 -0.221 29.491 1.00 58.69 133 LEU A N 1
ATOM 1122 C CA . LEU A 1 133 ? -2.823 -0.116 30.289 1.00 58.69 133 LEU A CA 1
ATOM 1123 C C . LEU A 1 133 ? -2.491 -0.233 31.785 1.00 58.69 133 LEU A C 1
ATOM 1125 O O . LEU A 1 133 ? -1.967 -1.259 32.231 1.00 58.69 133 LEU A O 1
ATOM 1129 N N . GLU A 1 134 ? -2.844 0.785 32.571 1.00 61.28 134 GLU A N 1
ATOM 1130 C CA . GLU A 1 134 ? -2.884 0.686 34.030 1.00 61.28 134 GLU A CA 1
ATOM 1131 C C . GLU A 1 134 ? -4.112 -0.150 34.418 1.00 61.28 134 GLU A C 1
ATOM 1133 O O . GLU A 1 134 ? -5.186 0.371 34.710 1.00 61.28 134 GLU A O 1
ATOM 1138 N N . TYR A 1 135 ? -3.979 -1.478 34.339 1.00 61.47 135 TYR A N 1
ATOM 1139 C CA . TYR A 1 135 ? -5.050 -2.399 34.710 1.00 61.47 135 TYR A CA 1
ATOM 1140 C C . TYR A 1 135 ? -5.320 -2.318 36.215 1.00 61.47 135 TYR A C 1
ATOM 1142 O O . TYR A 1 135 ? -4.593 -2.897 37.030 1.00 61.47 135 TYR A O 1
ATOM 1150 N N . ASP A 1 136 ? -6.392 -1.616 36.569 1.00 66.75 136 ASP A N 1
ATOM 1151 C CA . ASP A 1 136 ? -6.880 -1.537 37.936 1.00 66.75 136 ASP A CA 1
ATOM 1152 C C . ASP A 1 136 ? -7.627 -2.827 38.299 1.00 66.75 136 ASP A C 1
ATOM 1154 O O . ASP A 1 136 ? -8.801 -3.030 37.977 1.00 66.75 136 ASP A O 1
ATOM 1158 N N . LYS A 1 137 ? -6.918 -3.724 38.990 1.00 65.19 137 LYS A N 1
ATOM 1159 C CA . LYS A 1 137 ? -7.478 -4.989 39.487 1.00 65.19 137 LYS A CA 1
ATOM 1160 C C . LYS A 1 137 ? -8.679 -4.778 40.412 1.00 65.19 137 LYS A C 1
ATOM 1162 O O . LYS A 1 137 ? -9.518 -5.674 40.494 1.00 65.19 137 LYS A O 1
ATOM 1167 N N . GLU A 1 138 ? -8.767 -3.628 41.078 1.00 65.69 138 GLU A N 1
ATOM 1168 C CA . GLU A 1 138 ? -9.801 -3.321 42.069 1.00 65.69 138 GLU A CA 1
ATOM 1169 C C . GLU A 1 138 ? -11.123 -2.892 41.421 1.00 65.69 138 GLU A C 1
ATOM 1171 O O . GLU A 1 138 ? -12.185 -3.049 42.020 1.00 65.69 138 GLU A O 1
ATOM 1176 N N . LYS A 1 139 ? -11.097 -2.412 40.170 1.00 63.41 139 LYS A N 1
ATOM 1177 C CA . LYS A 1 139 ? -12.313 -2.052 39.419 1.00 63.41 139 LYS A CA 1
ATOM 1178 C C . LYS A 1 139 ? -12.962 -3.224 38.701 1.00 63.41 139 LYS A C 1
ATOM 1180 O O . LYS A 1 139 ? -13.994 -3.040 38.063 1.00 63.41 139 LYS A O 1
ATOM 1185 N N . LYS A 1 140 ? -12.381 -4.425 38.773 1.00 62.97 140 LYS A N 1
ATOM 1186 C CA . LYS A 1 140 ? -12.902 -5.600 38.074 1.00 62.97 140 LYS A CA 1
ATOM 1187 C C . LYS A 1 140 ? -14.389 -5.785 38.388 1.00 62.97 140 LYS A C 1
ATOM 1189 O O . LYS A 1 140 ? -14.768 -5.918 39.553 1.00 62.97 140 LYS A O 1
ATOM 1194 N N . PHE A 1 141 ? -15.216 -5.836 37.342 1.00 62.81 141 PHE A N 1
ATOM 1195 C CA . PHE A 1 141 ? -16.632 -6.140 37.493 1.00 62.81 141 PHE A CA 1
ATOM 1196 C C . PHE A 1 141 ? -16.775 -7.495 38.199 1.00 62.81 141 PHE A C 1
ATOM 1198 O O . PHE A 1 141 ? -16.341 -8.534 37.699 1.00 62.81 141 PHE A O 1
ATOM 1205 N N . SER A 1 142 ? -17.290 -7.455 39.426 1.00 58.97 142 SER A N 1
ATOM 1206 C CA . SER A 1 142 ? -17.479 -8.626 40.291 1.00 58.97 142 SER A CA 1
ATOM 1207 C C . SER A 1 142 ? -18.940 -9.067 40.357 1.00 58.97 142 SER A C 1
ATOM 1209 O O . SER A 1 142 ? -19.242 -10.131 40.900 1.00 58.97 142 SER A O 1
ATOM 1211 N N . GLY A 1 143 ? -19.844 -8.268 39.785 1.00 61.91 143 GLY A N 1
ATOM 1212 C CA . GLY A 1 143 ? -21.214 -8.680 39.539 1.00 61.91 143 GLY A CA 1
ATOM 1213 C C . GLY A 1 143 ? -21.245 -9.751 38.454 1.00 61.91 143 GLY A C 1
ATOM 1214 O O . GLY A 1 143 ? -20.447 -9.737 37.528 1.00 61.91 143 GLY A O 1
ATOM 1215 N N . VAL A 1 144 ? -22.169 -10.694 38.565 1.00 61.47 144 VAL A N 1
ATOM 1216 C CA . VAL A 1 144 ? -22.604 -11.477 37.409 1.00 61.47 144 VAL A CA 1
ATOM 1217 C C . VAL A 1 144 ? -23.995 -10.956 37.108 1.00 61.47 144 VAL A C 1
ATOM 1219 O O . VAL A 1 144 ? -24.927 -11.222 37.871 1.00 61.47 144 VAL A O 1
ATOM 1222 N N . LEU A 1 145 ? -24.130 -10.162 36.048 1.00 66.12 145 LEU A N 1
ATOM 1223 C CA . LEU A 1 145 ? -25.448 -9.858 35.497 1.00 66.12 145 LEU A CA 1
ATOM 1224 C C . LEU A 1 145 ? -25.992 -11.178 34.952 1.00 66.12 145 LEU A C 1
ATOM 1226 O O . LEU A 1 145 ? -25.314 -11.826 34.172 1.00 66.12 145 LEU A O 1
ATOM 1230 N N . LYS A 1 146 ? -27.150 -11.636 35.425 1.00 68.19 146 LYS A N 1
ATOM 1231 C CA . LYS A 1 146 ? -27.866 -12.750 34.794 1.00 68.19 146 LYS A CA 1
ATOM 1232 C C . LYS A 1 146 ? -29.107 -12.169 34.157 1.00 68.19 146 LYS A C 1
ATOM 1234 O O . LYS A 1 146 ? -30.024 -11.786 34.885 1.00 68.19 146 LYS A O 1
ATOM 1239 N N . ALA A 1 147 ? -29.112 -12.101 32.836 1.00 76.81 147 ALA A N 1
ATOM 1240 C CA . ALA A 1 147 ? -30.247 -11.620 32.066 1.00 76.81 147 ALA A CA 1
ATOM 1241 C C . ALA A 1 147 ? -30.556 -12.579 30.916 1.00 76.81 147 ALA A C 1
ATOM 1243 O O . ALA A 1 147 ? -29.774 -13.461 30.577 1.00 76.81 147 ALA A O 1
ATOM 1244 N N . ASP A 1 148 ? -31.744 -12.440 30.346 1.00 84.50 148 ASP A N 1
ATOM 1245 C CA . ASP A 1 148 ? -32.203 -13.201 29.185 1.00 84.50 148 ASP A CA 1
ATOM 1246 C C . ASP A 1 148 ? -31.938 -12.468 27.860 1.00 84.50 148 ASP A C 1
ATOM 1248 O O . ASP A 1 148 ? -32.384 -12.917 26.802 1.00 84.50 148 ASP A O 1
ATOM 1252 N N . ASN A 1 149 ? -31.210 -11.348 27.906 1.00 90.31 149 ASN A N 1
ATOM 1253 C CA . ASN A 1 149 ? -30.874 -10.538 26.749 1.00 90.31 149 ASN A CA 1
ATOM 1254 C C . ASN A 1 149 ? -29.398 -10.107 26.727 1.00 90.31 149 ASN A C 1
ATOM 1256 O O . ASN A 1 149 ? -28.742 -9.898 27.748 1.00 90.31 149 ASN A O 1
ATOM 1260 N N . ASP A 1 150 ? -28.913 -9.908 25.507 1.00 92.44 150 ASP A N 1
ATOM 1261 C CA . ASP A 1 150 ? -27.584 -9.393 25.200 1.00 92.44 150 ASP A CA 1
ATOM 1262 C C . ASP A 1 150 ? -27.705 -8.152 24.316 1.00 92.44 150 ASP A C 1
ATOM 1264 O O . ASP A 1 150 ? -28.746 -7.906 23.695 1.00 92.44 150 ASP A O 1
ATOM 1268 N N . LEU A 1 151 ? -26.629 -7.372 24.234 1.00 93.56 151 LEU A N 1
ATOM 1269 C CA . LEU A 1 151 ? -26.583 -6.161 23.431 1.00 93.56 151 LEU A CA 1
ATOM 1270 C C . LEU A 1 151 ? -25.727 -6.355 22.178 1.00 93.56 151 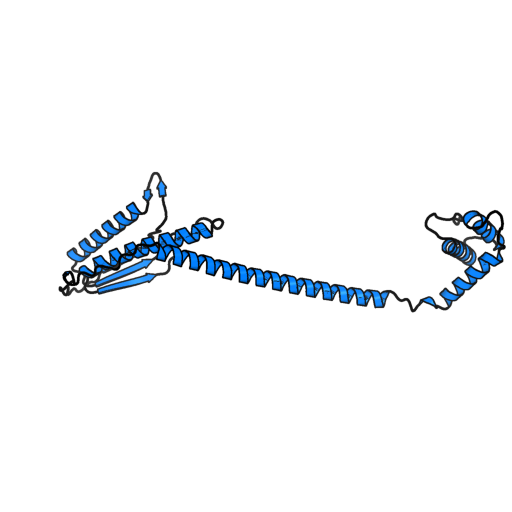LEU A C 1
ATOM 1272 O O . LEU A 1 151 ? -24.546 -6.683 22.265 1.00 93.56 151 LEU A O 1
ATOM 1276 N N . LEU A 1 152 ? -26.311 -6.085 21.009 1.00 94.38 152 LEU A N 1
ATOM 1277 C CA . LEU A 1 152 ? -25.585 -5.973 19.743 1.00 94.38 152 LEU A CA 1
ATOM 1278 C C . LEU A 1 152 ? -25.228 -4.504 19.486 1.00 94.38 152 LEU A C 1
ATOM 1280 O O . LEU A 1 152 ? -26.108 -3.652 19.364 1.00 94.38 152 LEU A O 1
ATOM 1284 N N . ILE A 1 153 ? -23.936 -4.218 19.381 1.00 94.44 153 ILE A N 1
ATOM 1285 C CA . ILE A 1 153 ? -23.359 -2.884 19.231 1.00 94.44 153 ILE A CA 1
ATOM 1286 C C . ILE A 1 153 ? -22.727 -2.790 17.840 1.00 94.44 153 ILE A C 1
ATOM 1288 O O . ILE A 1 153 ? -21.848 -3.573 17.485 1.00 94.44 153 ILE A O 1
ATOM 1292 N N . SER A 1 154 ? -23.187 -1.829 17.042 1.00 92.50 154 SER A N 1
ATOM 1293 C CA . SER A 1 154 ? -22.695 -1.590 15.681 1.00 92.50 154 SER A CA 1
ATOM 1294 C C . SER A 1 154 ? -21.741 -0.402 15.673 1.00 92.50 154 SER A C 1
ATOM 1296 O O . SER A 1 154 ? -22.160 0.723 15.933 1.00 92.50 154 SER A O 1
ATOM 1298 N N . PHE A 1 155 ? -20.469 -0.641 15.367 1.00 89.75 155 PHE A N 1
ATOM 1299 C CA . PHE A 1 155 ? -19.423 0.377 15.336 1.00 89.75 155 PHE A CA 1
ATOM 1300 C C . PHE A 1 155 ? -18.856 0.453 13.912 1.00 89.75 155 PHE A C 1
ATOM 1302 O O . PHE A 1 155 ? -17.867 -0.202 13.574 1.00 89.75 155 PHE A O 1
ATOM 1309 N N . PHE A 1 156 ? -19.560 1.198 13.059 1.00 88.00 156 PHE A N 1
ATOM 1310 C CA . PHE A 1 156 ? -19.337 1.275 11.610 1.00 88.00 156 PHE A CA 1
ATOM 1311 C C . PHE A 1 156 ? -19.063 2.711 11.147 1.00 88.00 156 PHE A C 1
ATOM 1313 O O . PHE A 1 156 ? -19.338 3.655 11.890 1.00 88.00 156 PHE A O 1
ATOM 1320 N N . ASP A 1 157 ? -18.561 2.854 9.917 1.00 81.06 157 ASP A N 1
ATOM 1321 C CA . ASP A 1 157 ? -18.439 4.108 9.154 1.00 81.06 157 ASP A CA 1
ATOM 1322 C C . ASP A 1 157 ? -17.768 5.249 9.931 1.00 81.06 157 ASP A C 1
ATOM 1324 O O . ASP A 1 157 ? -18.200 6.405 9.930 1.00 81.06 157 ASP A O 1
ATOM 1328 N N . VAL A 1 158 ? -16.692 4.911 10.643 1.00 82.25 158 VAL A N 1
ATOM 1329 C CA . VAL A 1 158 ? -15.973 5.867 11.493 1.00 82.25 158 VAL A CA 1
ATOM 1330 C C . VAL A 1 158 ? -15.168 6.840 10.638 1.00 82.25 158 VAL A C 1
ATOM 1332 O O . VAL A 1 158 ? -15.081 8.023 10.968 1.00 82.25 158 VAL A O 1
ATOM 1335 N N . HIS A 1 159 ? -14.579 6.324 9.551 1.00 76.94 159 HIS A N 1
ATOM 1336 C CA . HIS A 1 159 ? -13.726 7.054 8.612 1.00 76.94 159 HIS A CA 1
ATOM 1337 C C . HIS A 1 159 ? -12.718 7.981 9.308 1.00 76.94 159 HIS A C 1
ATOM 1339 O O . HIS A 1 159 ? -12.634 9.186 9.045 1.00 76.94 159 HIS A O 1
ATOM 1345 N N . THR A 1 160 ? -11.948 7.399 10.227 1.00 78.75 160 THR A N 1
ATOM 1346 C CA . THR A 1 160 ? -10.906 8.114 10.972 1.00 78.75 160 THR A CA 1
ATOM 1347 C C . THR A 1 160 ? -9.948 8.800 9.996 1.00 78.75 160 THR A C 1
ATOM 1349 O O . THR A 1 160 ? -9.573 8.193 8.999 1.00 78.75 160 THR A O 1
ATOM 1352 N N . GLY A 1 161 ? -9.564 10.053 10.262 1.00 72.19 161 GLY A N 1
ATOM 1353 C CA . GLY A 1 161 ? -8.661 10.847 9.409 1.00 72.19 161 GLY A CA 1
ATOM 1354 C C . GLY A 1 161 ? -9.323 11.741 8.368 1.00 72.19 161 GLY A C 1
ATOM 1355 O O . GLY A 1 161 ? -8.622 12.499 7.705 1.00 72.19 161 GLY A O 1
ATOM 1356 N N . ILE A 1 162 ? -10.649 11.699 8.226 1.00 73.81 162 ILE A N 1
ATOM 1357 C CA . ILE A 1 162 ? -11.356 12.720 7.452 1.00 73.81 162 ILE A CA 1
ATOM 1358 C C . ILE A 1 162 ? -11.419 14.005 8.275 1.00 73.81 162 ILE A C 1
ATOM 1360 O O . ILE A 1 162 ? -11.891 14.005 9.410 1.00 73.81 162 ILE A O 1
ATOM 1364 N N . GLU A 1 163 ? -11.015 15.116 7.669 1.00 74.81 163 GLU A N 1
ATOM 1365 C CA . GLU A 1 163 ? -11.360 16.452 8.141 1.00 74.81 163 GLU A CA 1
ATOM 1366 C C . GLU A 1 163 ? -12.394 17.051 7.191 1.00 74.81 163 GLU A C 1
ATOM 1368 O O . GLU A 1 163 ? -12.157 17.224 5.995 1.00 74.81 163 GLU A O 1
ATOM 1373 N N . SER A 1 164 ? -13.579 17.356 7.709 1.00 75.62 164 SER A N 1
ATOM 1374 C CA . SER A 1 164 ? -14.646 17.975 6.929 1.00 75.62 164 SER A CA 1
ATOM 1375 C C . SER A 1 164 ? -15.161 19.184 7.671 1.00 75.62 164 SER A C 1
ATOM 1377 O O . SER A 1 164 ? -15.795 19.045 8.711 1.00 75.62 164 SER A O 1
ATOM 1379 N N . LYS A 1 165 ? -14.991 20.361 7.076 1.00 75.56 165 LYS A N 1
ATOM 1380 C CA . LYS A 1 165 ? -15.635 21.591 7.528 1.00 75.56 165 LYS A CA 1
ATOM 1381 C C . LYS A 1 165 ? -16.536 22.114 6.425 1.00 75.56 165 LYS A C 1
ATOM 1383 O O . LYS A 1 165 ? -16.086 22.787 5.501 1.00 75.56 165 LYS A O 1
ATOM 1388 N N . ASN A 1 166 ? -17.818 21.786 6.507 1.00 80.00 166 ASN A N 1
ATOM 1389 C CA . ASN A 1 166 ? -18.828 22.289 5.587 1.00 80.00 166 ASN A CA 1
ATOM 1390 C C . ASN A 1 166 ? -20.024 22.859 6.365 1.00 80.00 166 ASN A C 1
ATOM 1392 O O . ASN A 1 166 ? -20.077 22.792 7.590 1.00 80.00 166 ASN A O 1
ATOM 1396 N N . PHE A 1 167 ? -20.970 23.473 5.652 1.00 74.06 167 PHE A N 1
ATOM 1397 C CA . PHE A 1 167 ? -22.130 24.127 6.272 1.00 74.06 167 PHE A CA 1
ATOM 1398 C C . PHE A 1 167 ? -22.989 23.167 7.121 1.00 74.06 167 PHE A C 1
ATOM 1400 O O . PHE A 1 167 ? -23.674 23.608 8.037 1.00 74.06 167 PHE A O 1
ATOM 1407 N N . TRP A 1 168 ? -22.938 21.862 6.830 1.00 72.19 168 TRP A N 1
ATOM 1408 C CA . TRP A 1 168 ? -23.794 20.839 7.437 1.00 72.19 168 TRP A CA 1
ATOM 1409 C C . TRP A 1 168 ? -23.100 20.017 8.527 1.00 72.19 168 TRP A C 1
ATOM 1411 O O . TRP A 1 168 ? -23.764 19.516 9.430 1.00 72.19 168 TRP A O 1
ATOM 1421 N N . ASN A 1 169 ? -21.781 19.853 8.448 1.00 73.69 169 ASN A N 1
ATOM 1422 C CA . ASN A 1 169 ? -21.004 18.994 9.325 1.00 73.69 169 ASN A CA 1
ATOM 1423 C C . ASN A 1 169 ? -19.591 19.557 9.510 1.00 73.69 169 ASN A C 1
ATOM 1425 O O . ASN A 1 169 ? -18.876 19.849 8.546 1.00 73.69 169 ASN A O 1
ATOM 1429 N N . ASN A 1 170 ? -19.190 19.646 10.774 1.00 79.00 170 ASN A N 1
ATOM 1430 C CA . ASN A 1 170 ? -17.800 19.801 11.162 1.00 79.00 170 ASN A CA 1
ATOM 1431 C C . ASN A 1 170 ? -17.348 18.460 11.753 1.00 79.00 170 ASN A C 1
ATOM 1433 O O . ASN A 1 170 ? -17.990 17.952 12.676 1.00 79.00 170 ASN A O 1
ATOM 1437 N N . PHE A 1 171 ? -16.304 17.866 11.190 1.00 78.50 171 PHE A N 1
ATOM 1438 C CA . PHE A 1 171 ? -15.743 16.593 11.619 1.00 78.50 171 PHE A CA 1
ATOM 1439 C C . PHE A 1 171 ? -14.221 16.694 11.620 1.00 78.50 171 PHE A C 1
ATOM 1441 O O . PHE A 1 171 ? -13.624 17.073 10.613 1.00 78.50 171 PHE A O 1
ATOM 1448 N N . ASP A 1 172 ? -13.643 16.380 12.772 1.00 82.69 172 ASP A N 1
ATOM 1449 C CA . ASP A 1 172 ? -12.215 16.290 13.049 1.00 82.69 172 ASP A CA 1
ATOM 1450 C C . ASP A 1 172 ? -11.994 15.185 14.106 1.00 82.69 172 ASP A C 1
ATOM 1452 O O . ASP A 1 172 ? -12.956 14.585 14.605 1.00 82.69 172 ASP A O 1
ATOM 1456 N N . GLN A 1 173 ? -10.737 14.909 14.465 1.00 77.31 173 GLN A N 1
ATOM 1457 C CA . GLN A 1 173 ? -10.403 13.859 15.439 1.00 77.31 173 GLN A CA 1
ATOM 1458 C C . GLN A 1 173 ? -10.964 14.116 16.851 1.00 77.31 173 GLN A C 1
ATOM 1460 O O . GLN A 1 173 ? -11.351 13.170 17.539 1.00 77.31 173 GLN A O 1
ATOM 1465 N N . ASN A 1 174 ? -11.070 15.373 17.290 1.00 82.69 174 ASN A N 1
ATOM 1466 C CA . ASN A 1 174 ? -11.631 15.693 18.607 1.00 82.69 174 ASN A CA 1
ATOM 1467 C C . ASN A 1 174 ? -13.142 15.433 18.626 1.00 82.69 174 ASN A C 1
ATOM 1469 O O . ASN A 1 174 ? -13.668 14.828 19.559 1.00 82.69 174 ASN A O 1
ATOM 1473 N N . ILE A 1 175 ? -13.835 15.818 17.553 1.00 86.06 175 ILE A N 1
ATOM 1474 C CA . ILE A 1 175 ? -15.263 15.556 17.363 1.00 86.06 175 ILE A CA 1
ATOM 1475 C C . ILE A 1 175 ? -15.525 14.050 17.279 1.00 86.06 175 ILE A C 1
ATOM 1477 O O . ILE A 1 175 ? -16.534 13.579 17.805 1.00 86.06 175 ILE A O 1
ATOM 1481 N N . LEU A 1 176 ? -14.634 13.286 16.643 1.00 86.31 176 LEU A N 1
ATOM 1482 C CA . LEU A 1 176 ? -14.709 11.828 16.622 1.00 86.31 176 LEU A CA 1
ATOM 1483 C C . LEU A 1 176 ? -14.648 11.247 18.044 1.00 86.31 176 LEU A C 1
ATOM 1485 O O . LEU A 1 176 ? -15.539 10.482 18.418 1.00 86.31 176 LEU A O 1
ATOM 1489 N N . LYS A 1 177 ? -13.674 11.665 18.862 1.00 86.56 177 LYS A N 1
ATOM 1490 C CA . LYS A 1 177 ? -13.577 11.252 20.272 1.00 86.56 177 LYS A CA 1
ATOM 1491 C C . LYS A 1 177 ? -14.855 11.575 21.054 1.00 86.56 177 LYS A C 1
ATOM 1493 O O . LYS A 1 177 ? -15.405 10.707 21.730 1.00 86.56 177 LYS A O 1
ATOM 1498 N N . ASP A 1 178 ? -15.386 12.788 20.904 1.00 87.75 178 ASP A N 1
ATOM 1499 C CA . ASP A 1 178 ? -16.634 13.197 21.561 1.00 87.75 178 ASP A CA 1
ATOM 1500 C C . ASP A 1 178 ? -17.842 12.359 21.118 1.00 87.75 178 ASP A C 1
ATOM 1502 O O . ASP A 1 178 ? -18.741 12.081 21.916 1.00 87.75 178 ASP A O 1
ATOM 1506 N N . ARG A 1 179 ? -17.893 11.951 19.843 1.00 89.88 179 ARG A N 1
ATOM 1507 C CA . ARG A 1 179 ? -18.946 11.070 19.318 1.00 89.88 179 ARG A CA 1
ATOM 1508 C C . ARG A 1 179 ? -18.834 9.659 19.885 1.00 89.88 179 ARG A C 1
ATOM 1510 O O . ARG A 1 179 ? -19.865 9.109 20.263 1.00 89.88 179 ARG A O 1
ATOM 1517 N N . ILE A 1 180 ? -17.624 9.108 19.988 1.00 90.12 180 ILE A N 1
ATOM 1518 C CA . ILE A 1 180 ? -17.388 7.793 20.605 1.00 90.12 180 ILE A CA 1
ATOM 1519 C C . ILE A 1 180 ? -17.822 7.813 22.074 1.00 90.12 180 ILE A C 1
ATOM 1521 O O . ILE A 1 180 ? -18.565 6.928 22.488 1.00 90.12 180 ILE A O 1
ATOM 1525 N N . ASN A 1 181 ? -17.467 8.858 22.828 1.00 89.69 181 ASN A N 1
ATOM 1526 C CA . ASN A 1 181 ? -17.894 9.014 24.224 1.00 89.69 181 ASN A CA 1
ATOM 1527 C C . ASN A 1 181 ? -19.425 9.066 24.356 1.00 89.69 181 ASN A C 1
ATOM 1529 O O . ASN A 1 181 ? -20.009 8.326 25.140 1.00 89.69 181 ASN A O 1
ATOM 1533 N N . LYS A 1 182 ? -20.104 9.868 23.525 1.00 91.81 182 LYS A N 1
ATOM 1534 C CA . LYS A 1 182 ? -21.579 9.921 23.504 1.00 91.81 182 LYS A CA 1
ATOM 1535 C C . LYS A 1 182 ? -22.211 8.586 23.118 1.00 91.81 182 LYS A C 1
ATOM 1537 O O . LYS A 1 182 ? -23.302 8.263 23.586 1.00 91.81 182 LYS A O 1
ATOM 1542 N N . TYR A 1 183 ? -21.569 7.840 22.222 1.00 94.12 183 TYR A N 1
ATOM 1543 C CA . TYR A 1 183 ? -22.042 6.524 21.818 1.00 94.12 183 TYR A CA 1
ATOM 1544 C C . TYR A 1 183 ? -21.907 5.515 22.963 1.00 94.12 183 TYR A C 1
ATOM 1546 O O . TYR A 1 183 ? -22.867 4.799 23.249 1.00 94.12 183 TYR A O 1
ATOM 1554 N N . LEU A 1 184 ? -20.775 5.533 23.671 1.00 92.94 184 LEU A N 1
ATOM 1555 C CA . LEU A 1 184 ? -20.551 4.753 24.885 1.00 92.94 184 LEU A CA 1
ATOM 1556 C C . LEU A 1 184 ? -21.608 5.070 25.953 1.00 92.94 184 LEU A C 1
ATOM 1558 O O . LEU A 1 184 ? -22.265 4.150 26.434 1.00 92.94 184 LEU A O 1
ATOM 1562 N N . ASP A 1 185 ? -21.874 6.350 26.237 1.00 92.31 185 ASP A N 1
ATOM 1563 C CA . ASP A 1 185 ? -22.924 6.762 27.183 1.00 92.31 185 ASP A CA 1
ATOM 1564 C C . ASP A 1 185 ? -24.291 6.163 26.819 1.00 92.31 185 ASP A C 1
ATOM 1566 O O . ASP A 1 185 ? -25.033 5.693 27.684 1.00 92.31 185 ASP A O 1
ATOM 1570 N N . LYS A 1 186 ? -24.634 6.145 25.525 1.00 94.50 186 LYS A N 1
ATOM 1571 C CA . LYS A 1 186 ? -25.899 5.571 25.047 1.00 94.50 186 LYS A CA 1
ATOM 1572 C C . LYS A 1 186 ? -25.951 4.057 25.173 1.00 94.50 186 LYS A C 1
ATOM 1574 O O . LYS A 1 186 ? -27.005 3.528 25.521 1.00 94.50 186 LYS A O 1
ATOM 1579 N N . ILE A 1 187 ? -24.841 3.369 24.927 1.00 93.75 187 ILE A N 1
ATOM 1580 C CA . ILE A 1 187 ? -24.727 1.926 25.154 1.00 93.75 187 ILE A CA 1
ATOM 1581 C C . ILE A 1 187 ? -24.964 1.610 26.631 1.00 93.75 187 ILE A C 1
ATOM 1583 O O . ILE A 1 187 ? -25.777 0.740 26.938 1.00 93.75 187 ILE A O 1
ATOM 1587 N N . LEU A 1 188 ? -24.320 2.350 27.536 1.00 90.94 188 LEU A N 1
ATOM 1588 C CA . LEU A 1 188 ? -24.463 2.155 28.978 1.00 90.94 188 LEU A CA 1
ATOM 1589 C C . LEU A 1 188 ? -25.877 2.501 29.469 1.00 90.94 188 LEU A C 1
ATOM 1591 O O . LEU A 1 188 ? -26.436 1.769 30.281 1.00 90.94 188 LEU A O 1
ATOM 1595 N N . GLU A 1 189 ? -26.509 3.550 28.931 1.00 92.19 189 GLU A N 1
ATOM 1596 C CA . GLU A 1 189 ? -27.913 3.883 29.223 1.00 92.19 189 GLU A CA 1
ATOM 1597 C C . GLU A 1 189 ? -28.856 2.721 28.860 1.00 92.19 189 GLU A C 1
ATOM 1599 O O . GLU A 1 189 ? -29.752 2.371 29.634 1.00 92.19 189 GLU A O 1
ATOM 1604 N N . ILE A 1 190 ? -28.657 2.110 27.687 1.00 91.94 190 ILE A N 1
ATOM 1605 C CA . ILE A 1 190 ? -29.454 0.971 27.210 1.00 91.94 190 ILE A CA 1
ATOM 1606 C C . ILE A 1 190 ? -29.165 -0.274 28.056 1.00 91.94 190 ILE A C 1
ATOM 1608 O O . ILE A 1 190 ? -30.109 -0.944 28.481 1.00 91.94 190 ILE A O 1
ATOM 1612 N N . GLN A 1 191 ? -27.891 -0.551 28.344 1.00 91.31 191 GLN A N 1
ATOM 1613 C CA . GLN A 1 191 ? -27.464 -1.670 29.183 1.00 91.31 191 GLN A CA 1
ATOM 1614 C C . GLN A 1 191 ? -28.128 -1.598 30.562 1.00 91.31 191 GLN A C 1
ATOM 1616 O O . GLN A 1 191 ? -28.758 -2.565 30.980 1.00 91.31 191 GLN A O 1
ATOM 1621 N N . LEU A 1 192 ? -28.091 -0.434 31.217 1.00 88.81 192 LEU A N 1
ATOM 1622 C CA . LEU A 1 192 ? -28.706 -0.230 32.530 1.00 88.81 192 LEU A CA 1
ATOM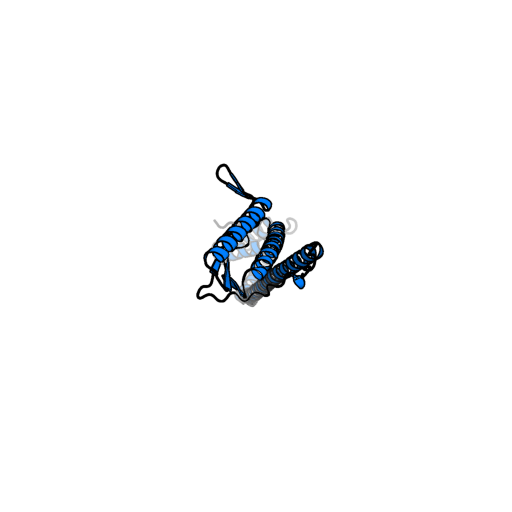 1623 C C . LEU A 1 192 ? -30.235 -0.336 32.486 1.00 88.81 192 LEU A C 1
ATOM 1625 O O . LEU A 1 192 ? -30.845 -0.859 33.416 1.00 88.81 192 LEU A O 1
ATOM 1629 N N . ARG A 1 193 ? -30.872 0.154 31.414 1.00 90.06 193 ARG A N 1
ATOM 1630 C CA . ARG A 1 193 ? -32.334 0.104 31.255 1.00 90.06 193 ARG A CA 1
ATOM 1631 C C . ARG A 1 193 ? -32.854 -1.319 31.070 1.00 90.06 193 ARG A C 1
ATOM 1633 O O . ARG A 1 193 ? -33.938 -1.628 31.561 1.00 90.06 193 ARG A O 1
ATOM 1640 N N . HIS A 1 194 ? -32.125 -2.144 30.325 1.00 88.94 194 HIS A N 1
ATOM 1641 C CA . HIS A 1 194 ? -32.584 -3.469 29.902 1.00 88.94 194 HIS A CA 1
ATOM 1642 C C . HIS A 1 194 ? -31.886 -4.628 30.614 1.00 88.94 194 HIS A C 1
ATOM 1644 O O . HIS A 1 194 ? -32.321 -5.764 30.449 1.00 88.94 194 HIS A O 1
ATOM 1650 N N . GLY A 1 195 ? -30.848 -4.347 31.403 1.00 86.88 195 GLY A N 1
ATOM 1651 C CA . GLY A 1 195 ? -30.098 -5.340 32.165 1.00 86.88 195 GLY A CA 1
ATOM 1652 C C . GLY A 1 195 ? -29.226 -6.262 31.315 1.00 86.88 195 GLY A C 1
ATOM 1653 O O . GLY A 1 195 ? -28.936 -7.357 31.776 1.00 86.88 195 GLY A O 1
ATOM 1654 N N . SER A 1 196 ? -28.825 -5.853 30.106 1.00 89.50 196 SER A N 1
ATOM 1655 C CA . SER A 1 196 ? -28.115 -6.724 29.157 1.00 89.50 196 SER A CA 1
ATOM 1656 C C . SER A 1 196 ? -26.831 -7.316 29.731 1.00 89.50 196 SER A C 1
ATOM 1658 O O . SER A 1 196 ? -26.012 -6.598 30.312 1.00 89.50 196 SER A O 1
ATOM 1660 N N . GLU A 1 197 ? -26.670 -8.628 29.547 1.00 89.94 197 GLU A N 1
ATOM 1661 C CA . GLU A 1 197 ? -25.605 -9.412 30.171 1.00 89.94 197 GLU A CA 1
ATOM 1662 C C . GLU A 1 197 ? -24.280 -9.311 29.407 1.00 89.94 197 GLU A C 1
ATOM 1664 O O . GLU A 1 197 ? -23.244 -8.975 29.992 1.00 89.94 197 GLU A O 1
ATOM 1669 N N . ASN A 1 198 ? -24.307 -9.594 28.102 1.00 91.50 198 ASN A N 1
ATOM 1670 C CA . ASN A 1 198 ? -23.124 -9.587 27.246 1.00 91.50 198 ASN A CA 1
ATOM 1671 C C . ASN A 1 198 ? -23.231 -8.522 26.150 1.00 91.50 198 ASN A C 1
ATOM 1673 O O . ASN A 1 198 ? -24.322 -8.130 25.729 1.00 91.50 198 ASN A O 1
ATOM 1677 N N . ALA A 1 199 ? -22.074 -8.079 25.661 1.00 94.06 199 ALA A N 1
ATOM 1678 C CA . ALA A 1 199 ? -21.960 -7.184 24.519 1.00 94.06 199 ALA A CA 1
ATOM 1679 C C . ALA A 1 199 ? -21.356 -7.923 23.319 1.00 94.06 199 ALA A C 1
ATOM 1681 O O . ALA A 1 199 ? -20.325 -8.589 23.430 1.00 94.06 199 ALA A O 1
ATOM 1682 N N . TYR A 1 200 ? -21.977 -7.764 22.156 1.00 95.44 200 TYR A N 1
ATOM 1683 C CA . TYR A 1 200 ? -21.502 -8.238 20.862 1.00 95.44 200 TYR A CA 1
ATOM 1684 C C . TYR A 1 200 ? -21.229 -7.020 19.991 1.00 95.44 200 TYR A C 1
ATOM 1686 O O . TYR A 1 200 ? -22.158 -6.334 19.577 1.00 95.44 200 TYR A O 1
ATOM 1694 N N . ILE A 1 201 ? -19.962 -6.725 19.734 1.00 94.94 201 ILE A N 1
ATOM 1695 C CA . ILE A 1 201 ? -19.540 -5.538 18.993 1.00 94.94 201 ILE A CA 1
ATOM 1696 C C . ILE A 1 201 ? -19.138 -5.963 17.594 1.00 94.94 201 ILE A C 1
ATOM 1698 O O . ILE A 1 201 ? -18.295 -6.845 17.433 1.00 94.94 201 ILE A O 1
ATOM 1702 N N . VAL A 1 202 ? -19.708 -5.316 16.586 1.00 93.50 202 VAL A N 1
ATOM 1703 C CA . VAL A 1 202 ? -19.310 -5.501 15.192 1.00 93.50 202 VAL A CA 1
ATOM 1704 C C . VAL A 1 202 ? -18.600 -4.235 14.727 1.00 93.50 202 VAL A C 1
ATOM 1706 O O . VAL A 1 202 ? -19.168 -3.147 14.793 1.00 93.50 202 VAL A O 1
ATOM 1709 N N . LEU A 1 203 ? -17.358 -4.389 14.275 1.00 91.12 203 LEU A N 1
ATOM 1710 C CA . LEU A 1 203 ? -16.500 -3.327 13.754 1.00 91.12 203 LEU A CA 1
ATOM 1711 C C . LEU A 1 203 ? -16.434 -3.414 12.227 1.00 91.12 203 LEU A C 1
ATOM 1713 O O . LEU A 1 203 ? -16.193 -4.495 11.687 1.00 91.12 203 LEU A O 1
ATOM 1717 N N . SER A 1 204 ? -16.609 -2.289 11.535 1.00 86.88 204 SER A N 1
ATOM 1718 C CA . SER A 1 204 ? -16.451 -2.183 10.076 1.00 86.88 204 SER A CA 1
ATOM 1719 C C . SER A 1 204 ? -16.102 -0.747 9.665 1.00 86.88 204 SER A C 1
ATOM 1721 O O . SER A 1 204 ? -16.351 0.178 10.429 1.00 86.88 204 SER A O 1
ATOM 1723 N N . GLU A 1 205 ? -15.487 -0.568 8.492 1.00 82.81 205 GLU A N 1
ATOM 1724 C CA . GLU A 1 205 ? -15.139 0.745 7.900 1.00 82.81 205 GLU A CA 1
ATOM 1725 C C . GLU A 1 205 ? -14.518 1.771 8.885 1.00 82.81 205 GLU A C 1
ATOM 1727 O O . GLU A 1 205 ? -15.004 2.884 9.092 1.00 82.81 205 GLU A O 1
ATOM 1732 N N . LEU A 1 206 ? -13.406 1.385 9.524 1.00 84.12 206 LEU A N 1
ATOM 1733 C CA . LEU A 1 206 ? -12.770 2.167 10.598 1.00 84.12 206 LEU A CA 1
ATOM 1734 C C . LEU A 1 206 ? -11.859 3.311 10.110 1.00 84.12 206 LEU A C 1
ATOM 1736 O O . LEU A 1 206 ? -11.792 4.375 10.735 1.00 84.12 206 LEU A O 1
ATOM 1740 N N . THR A 1 207 ? -11.130 3.091 9.016 1.00 80.69 207 THR A N 1
ATOM 1741 C CA . THR A 1 207 ? -10.169 4.044 8.429 1.00 80.69 207 THR A CA 1
ATOM 1742 C C . THR A 1 207 ? -10.702 4.614 7.121 1.00 80.69 207 THR A C 1
ATOM 1744 O O . THR A 1 207 ? -11.447 3.939 6.411 1.00 80.69 207 THR A O 1
ATOM 1747 N N . SER A 1 208 ? -10.310 5.838 6.771 1.00 73.81 208 SER A N 1
ATOM 1748 C CA . SER A 1 208 ? -10.671 6.421 5.478 1.00 73.81 208 SER A CA 1
ATOM 1749 C C . SER A 1 208 ? -9.791 5.877 4.348 1.00 73.81 208 SER A C 1
ATOM 1751 O O . SER A 1 208 ? -8.605 5.615 4.531 1.00 73.81 208 SER A O 1
ATOM 1753 N N . GLY A 1 209 ? -10.366 5.718 3.154 1.00 66.25 209 GLY A N 1
ATOM 1754 C CA . GLY A 1 209 ? -9.642 5.276 1.960 1.00 66.25 209 GLY A CA 1
ATOM 1755 C C . GLY A 1 209 ? -8.654 6.317 1.409 1.00 66.25 209 GLY A C 1
ATOM 1756 O O . GLY A 1 209 ? -8.682 7.494 1.766 1.00 66.25 209 GLY A O 1
ATOM 1757 N N . LEU A 1 210 ? -7.790 5.875 0.490 1.00 61.59 210 LEU A N 1
ATOM 1758 C CA . LEU A 1 210 ? -6.768 6.701 -0.165 1.00 61.59 210 LEU A CA 1
ATOM 1759 C C . LEU A 1 210 ? -7.378 7.687 -1.174 1.00 61.59 210 LEU A C 1
ATOM 1761 O O . LEU A 1 210 ? -7.869 7.270 -2.221 1.00 61.59 210 LEU A O 1
ATOM 1765 N N . ILE A 1 211 ? -7.289 8.994 -0.906 1.00 53.19 211 ILE A N 1
ATOM 1766 C CA . ILE A 1 211 ? -7.963 10.029 -1.717 1.00 53.19 211 ILE A CA 1
ATOM 1767 C C . ILE A 1 211 ? -7.120 10.465 -2.939 1.00 53.19 211 ILE A C 1
ATOM 1769 O O . ILE A 1 211 ? -7.675 10.873 -3.959 1.00 53.19 211 ILE A O 1
ATOM 1773 N N . HIS A 1 212 ? -5.786 10.300 -2.921 1.00 51.16 212 HIS A N 1
ATOM 1774 C CA . HIS A 1 212 ? -4.919 10.732 -4.033 1.00 51.16 212 HIS A CA 1
ATOM 1775 C C . HIS A 1 212 ? -3.800 9.747 -4.396 1.00 51.16 212 HIS A C 1
ATOM 1777 O O . HIS A 1 212 ? -2.775 9.683 -3.732 1.00 51.16 212 HIS A O 1
ATOM 1783 N N . VAL A 1 213 ? -3.913 9.048 -5.531 1.00 53.66 213 VAL A N 1
ATOM 1784 C CA . VAL A 1 213 ? -2.917 8.052 -6.002 1.00 53.66 213 VAL A CA 1
ATOM 1785 C C . VAL A 1 213 ? -1.489 8.627 -6.144 1.00 53.66 213 VAL A C 1
ATOM 1787 O O . VAL A 1 213 ? -0.506 7.889 -6.070 1.00 53.66 213 VAL A O 1
ATOM 1790 N N . THR A 1 214 ? -1.364 9.945 -6.320 1.00 51.41 214 THR A N 1
ATOM 1791 C CA . THR A 1 214 ? -0.104 10.654 -6.588 1.00 51.41 214 THR A CA 1
ATOM 1792 C C . THR A 1 214 ? 0.810 10.791 -5.363 1.00 51.41 214 THR A C 1
ATOM 1794 O O . THR A 1 214 ? 2.028 10.736 -5.519 1.00 51.41 214 THR A O 1
ATOM 1797 N N . LEU A 1 215 ? 0.259 10.911 -4.149 1.00 57.59 215 LEU A N 1
ATOM 1798 C CA . LEU A 1 215 ? 1.012 11.164 -2.908 1.0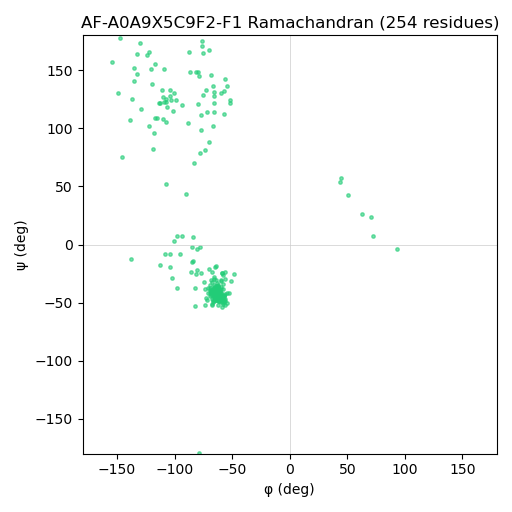0 57.59 215 LEU A CA 1
ATOM 1799 C C . LEU A 1 215 ? 1.068 9.911 -2.028 1.00 57.59 215 LEU A C 1
ATOM 1801 O O . LEU A 1 215 ? 0.718 9.918 -0.857 1.00 57.59 215 LEU A O 1
ATOM 1805 N N . ARG A 1 216 ? 1.498 8.786 -2.611 1.00 63.25 216 ARG A N 1
ATOM 1806 C CA . ARG A 1 216 ? 1.403 7.461 -1.972 1.00 63.25 216 ARG A CA 1
ATOM 1807 C C . ARG A 1 216 ? 2.154 7.338 -0.637 1.00 63.25 216 ARG A C 1
ATOM 1809 O O . ARG A 1 216 ? 1.748 6.532 0.186 1.00 63.25 216 ARG A O 1
ATOM 1816 N N . ILE A 1 217 ? 3.249 8.076 -0.446 1.00 63.94 217 ILE A N 1
ATOM 1817 C CA . ILE A 1 217 ? 4.015 8.037 0.811 1.00 63.94 217 ILE A CA 1
ATOM 1818 C C . ILE A 1 217 ? 3.253 8.774 1.915 1.00 63.94 217 ILE A C 1
ATOM 1820 O O . ILE A 1 217 ? 3.003 8.171 2.949 1.00 63.94 217 ILE A O 1
ATOM 1824 N N . GLU A 1 218 ? 2.828 10.015 1.667 1.00 65.06 218 GLU A N 1
ATOM 1825 C CA . GLU A 1 218 ? 2.018 10.805 2.612 1.00 65.06 218 GLU A CA 1
ATOM 1826 C C . GLU A 1 218 ? 0.726 10.065 2.961 1.00 65.06 218 GLU A C 1
ATOM 1828 O O . GLU A 1 218 ? 0.478 9.767 4.115 1.00 65.06 218 GLU A O 1
ATOM 1833 N N . ASN A 1 219 ? 0.016 9.576 1.950 1.00 71.12 219 ASN A N 1
ATOM 1834 C CA . ASN A 1 219 ? -1.146 8.710 2.114 1.00 71.12 219 ASN A CA 1
ATOM 1835 C C . ASN A 1 219 ? -0.913 7.471 2.995 1.00 71.12 219 ASN A C 1
ATOM 1837 O O . ASN A 1 219 ? -1.796 7.056 3.740 1.00 71.12 219 ASN A O 1
ATOM 1841 N N . ASN A 1 220 ? 0.234 6.803 2.838 1.00 72.38 220 ASN A N 1
ATOM 1842 C CA . ASN A 1 220 ? 0.554 5.628 3.643 1.00 72.38 220 ASN A CA 1
ATOM 1843 C C . ASN A 1 220 ? 0.821 6.029 5.094 1.00 72.38 220 ASN A C 1
ATOM 1845 O O . ASN A 1 220 ? 0.413 5.305 5.997 1.00 72.38 220 ASN A O 1
ATOM 1849 N N . GLN A 1 221 ? 1.501 7.155 5.302 1.00 67.81 221 GLN A N 1
ATOM 1850 C CA . GLN A 1 221 ? 1.717 7.721 6.623 1.00 67.81 221 GLN A CA 1
ATOM 1851 C C . GLN A 1 221 ? 0.376 8.106 7.270 1.00 67.81 221 GLN A C 1
ATOM 1853 O O . GLN A 1 221 ? 0.094 7.630 8.368 1.00 67.81 221 GLN A O 1
ATOM 1858 N N . ASP A 1 222 ? -0.491 8.817 6.549 1.00 78.00 222 ASP A N 1
ATOM 1859 C CA . ASP A 1 222 ? -1.833 9.196 6.999 1.00 78.00 222 ASP A CA 1
ATOM 1860 C C . ASP A 1 222 ? -2.665 7.965 7.380 1.00 78.00 222 ASP A C 1
ATOM 1862 O O . ASP A 1 222 ? -3.298 7.943 8.431 1.00 78.00 222 ASP A O 1
ATOM 1866 N N . LEU A 1 223 ? -2.639 6.899 6.571 1.00 79.69 223 LEU A N 1
ATOM 1867 C CA . LEU A 1 223 ? -3.337 5.647 6.886 1.00 79.69 223 LEU A CA 1
ATOM 1868 C C . LEU A 1 223 ? -2.828 4.990 8.172 1.00 79.69 223 LEU A C 1
ATOM 1870 O O . LEU A 1 223 ? -3.625 4.455 8.942 1.00 79.69 223 LEU A O 1
ATOM 1874 N N . ILE A 1 224 ? -1.511 4.984 8.397 1.00 79.31 224 ILE A N 1
ATOM 1875 C CA . ILE A 1 224 ? -0.936 4.401 9.615 1.00 79.31 224 ILE A CA 1
ATOM 1876 C C . ILE A 1 224 ? -1.334 5.244 10.832 1.00 79.31 224 ILE A C 1
ATOM 1878 O O . ILE A 1 224 ? -1.710 4.685 11.860 1.00 79.31 224 ILE A O 1
ATOM 1882 N N . GLU A 1 225 ? -1.310 6.572 10.715 1.00 79.62 225 GLU A N 1
ATOM 1883 C CA . GLU A 1 225 ? -1.751 7.487 11.773 1.00 79.62 225 GLU A CA 1
ATOM 1884 C C . GLU A 1 225 ? -3.247 7.313 12.084 1.00 79.62 225 GLU A C 1
ATOM 1886 O O . GLU A 1 225 ? -3.628 7.182 13.250 1.00 79.62 225 GLU A O 1
ATOM 1891 N N . GLN A 1 226 ? -4.091 7.207 11.052 1.00 83.56 226 GLN A N 1
ATOM 1892 C CA . GLN A 1 226 ? -5.516 6.887 11.181 1.00 83.56 226 GLN A CA 1
ATOM 1893 C C . GLN A 1 226 ? -5.740 5.559 11.898 1.00 83.56 226 GLN A C 1
ATOM 1895 O O . GLN A 1 226 ? -6.570 5.481 12.805 1.00 83.56 226 GLN A O 1
ATOM 1900 N N . PHE A 1 227 ? -4.995 4.525 11.500 1.00 84.31 227 PHE A N 1
ATOM 1901 C CA . PHE A 1 227 ? -5.075 3.199 12.097 1.00 84.31 227 PHE A CA 1
ATOM 1902 C C . PHE A 1 227 ? -4.711 3.235 13.583 1.00 84.31 227 PHE A C 1
ATOM 1904 O O . PHE A 1 227 ? -5.473 2.741 14.408 1.00 84.31 227 PHE A O 1
ATOM 1911 N N . LEU A 1 228 ? -3.595 3.872 13.945 1.00 83.50 228 LEU A N 1
ATOM 1912 C CA . LEU A 1 228 ? -3.178 3.984 15.344 1.00 83.50 228 LEU A CA 1
ATOM 1913 C C . LEU A 1 228 ? -4.199 4.754 16.184 1.00 83.50 228 LEU A C 1
ATOM 1915 O O . LEU A 1 228 ? -4.579 4.302 17.266 1.00 83.50 228 LEU A O 1
ATOM 1919 N N . CYS A 1 229 ? -4.697 5.874 15.658 1.00 83.19 229 CYS A N 1
ATOM 1920 C CA . CYS A 1 229 ? -5.721 6.683 16.307 1.00 83.19 229 CYS A CA 1
ATOM 1921 C C . CYS A 1 229 ? -6.978 5.857 16.619 1.00 83.19 229 CYS A C 1
ATOM 1923 O O . CYS A 1 229 ? -7.403 5.792 17.775 1.00 83.19 229 CYS A O 1
ATOM 1925 N N . ILE A 1 230 ? -7.532 5.154 15.623 1.00 86.75 230 ILE A N 1
ATOM 1926 C CA . ILE A 1 230 ? -8.752 4.371 15.835 1.00 86.75 230 ILE A CA 1
ATOM 1927 C C . ILE A 1 230 ? -8.514 3.156 16.731 1.00 86.75 230 ILE A C 1
ATOM 1929 O O . ILE A 1 230 ? -9.374 2.832 17.546 1.00 86.75 230 ILE A O 1
ATOM 1933 N N . THR A 1 231 ? -7.343 2.512 16.658 1.00 86.62 231 THR A N 1
ATOM 1934 C CA . THR A 1 231 ? -7.015 1.403 17.567 1.00 86.62 231 THR A CA 1
ATOM 1935 C C . THR A 1 231 ? -6.930 1.852 19.020 1.00 86.62 231 THR A C 1
ATOM 1937 O O . THR A 1 231 ? -7.378 1.115 19.898 1.00 86.62 231 THR A O 1
ATOM 1940 N N . ASN A 1 232 ? -6.439 3.067 19.283 1.00 84.81 232 ASN A N 1
ATOM 1941 C CA . ASN A 1 232 ? -6.419 3.628 20.631 1.00 84.81 232 ASN A CA 1
ATOM 1942 C C . ASN A 1 232 ? -7.843 3.886 21.136 1.00 84.81 232 ASN A C 1
ATOM 1944 O O . ASN A 1 232 ? -8.200 3.416 22.214 1.00 84.81 232 ASN A O 1
ATOM 1948 N N . TYR A 1 233 ? -8.697 4.522 20.329 1.00 87.19 233 TYR A N 1
ATOM 1949 C CA . TYR A 1 233 ? -10.090 4.757 20.718 1.00 87.19 233 TYR A CA 1
ATOM 1950 C C . TYR A 1 233 ? -10.894 3.472 20.909 1.00 87.19 233 TYR A C 1
ATOM 1952 O O . TYR A 1 233 ? -11.663 3.375 21.860 1.00 87.19 233 TYR A O 1
ATOM 1960 N N . ILE A 1 234 ? -10.706 2.467 20.049 1.00 89.44 234 ILE A N 1
ATOM 1961 C CA . ILE A 1 234 ? -11.345 1.156 20.223 1.00 89.44 234 ILE A CA 1
ATOM 1962 C C . ILE A 1 234 ? -10.836 0.487 21.500 1.00 89.44 234 ILE A C 1
ATOM 1964 O O . ILE A 1 234 ? -11.630 -0.104 22.222 1.00 89.44 234 ILE A O 1
ATOM 1968 N N . SER A 1 235 ? -9.544 0.592 21.811 1.00 88.12 235 SER A N 1
ATOM 1969 C CA . SER A 1 235 ? -8.990 0.015 23.040 1.00 88.12 235 SER A CA 1
ATOM 1970 C C . SER A 1 235 ? -9.616 0.641 24.289 1.00 88.12 235 SER A C 1
ATOM 1972 O O . SER A 1 235 ? -10.057 -0.094 25.168 1.00 88.12 235 SER A O 1
ATOM 1974 N N . GLU A 1 236 ? -9.726 1.973 24.342 1.00 86.50 236 GLU A N 1
ATOM 1975 C CA . GLU A 1 236 ? -10.414 2.690 25.429 1.00 86.50 236 GLU A CA 1
ATOM 1976 C C . GLU A 1 236 ? -11.907 2.320 25.498 1.00 86.50 236 GLU A C 1
ATOM 1978 O O . GLU A 1 236 ? -12.431 2.021 26.568 1.00 86.50 236 GLU A O 1
ATOM 1983 N N . PHE A 1 237 ? -12.585 2.256 24.350 1.00 89.88 237 PHE A N 1
ATOM 1984 C CA . PHE A 1 237 ? -13.998 1.886 24.254 1.00 89.88 237 PHE A CA 1
ATOM 1985 C C . PHE A 1 237 ? -14.270 0.462 24.763 1.00 89.88 237 PHE A C 1
ATOM 1987 O O . PHE A 1 237 ? -15.174 0.246 25.569 1.00 89.88 237 PHE A O 1
ATOM 1994 N N . LEU A 1 238 ? -13.477 -0.521 24.325 1.00 90.38 238 LEU A N 1
ATOM 1995 C CA . LEU A 1 238 ? -13.589 -1.913 24.768 1.00 90.38 238 LEU A CA 1
ATOM 1996 C C . LEU A 1 238 ? -13.245 -2.069 26.250 1.00 90.38 238 LEU A C 1
ATOM 1998 O O . LEU A 1 238 ? -13.867 -2.875 26.943 1.00 90.38 238 LEU A O 1
ATOM 2002 N N . TYR A 1 239 ? -12.267 -1.301 26.730 1.00 85.75 239 TYR A N 1
ATOM 2003 C CA . TYR A 1 239 ? -11.876 -1.283 28.132 1.00 85.75 239 TYR A CA 1
ATOM 2004 C C . TYR A 1 239 ? -13.031 -0.833 29.027 1.00 85.75 239 TYR A C 1
ATOM 2006 O O . TYR A 1 239 ? -13.370 -1.547 29.970 1.00 85.75 239 TYR A O 1
ATOM 2014 N N . GLU A 1 240 ? -13.698 0.270 28.692 1.00 87.19 240 GLU A N 1
ATOM 2015 C CA . GLU A 1 240 ? -14.859 0.730 29.458 1.00 87.19 240 GLU A CA 1
ATOM 2016 C C . GLU A 1 240 ? -16.000 -0.295 29.430 1.00 87.19 240 GLU A C 1
ATOM 2018 O O . GLU A 1 240 ? -16.528 -0.665 30.477 1.00 87.19 240 GLU A O 1
ATOM 2023 N N . LEU A 1 241 ? -16.325 -0.870 28.265 1.00 89.44 241 LEU A N 1
ATOM 2024 C CA . LEU A 1 241 ? -17.363 -1.906 28.176 1.00 89.44 241 LEU A CA 1
ATOM 2025 C C . LEU A 1 241 ? -17.049 -3.145 29.027 1.00 89.44 241 LEU A C 1
ATOM 2027 O O . LEU A 1 241 ? -17.967 -3.764 29.568 1.00 89.44 241 LEU A O 1
ATOM 2031 N N . SER A 1 242 ? -15.772 -3.489 29.207 1.00 87.75 242 SER A N 1
ATOM 2032 C CA . SER A 1 242 ? -15.372 -4.633 30.035 1.00 87.75 242 SER A CA 1
ATOM 2033 C C . SER A 1 242 ? -15.739 -4.491 31.520 1.00 87.75 242 SER A C 1
ATOM 2035 O O . SER A 1 242 ? -15.820 -5.496 32.224 1.00 87.75 242 SER A O 1
ATOM 2037 N N . TYR A 1 243 ? -16.009 -3.270 32.000 1.00 85.56 243 TYR A N 1
ATOM 2038 C CA . TYR A 1 243 ? -16.492 -3.023 33.363 1.00 85.56 243 TYR A CA 1
ATOM 2039 C C . TYR A 1 243 ? -18.007 -3.145 33.523 1.00 85.56 243 TYR A C 1
ATOM 2041 O O . TYR A 1 243 ? -18.491 -3.220 34.652 1.00 85.56 243 TYR A O 1
ATOM 2049 N N . HIS A 1 244 ? -18.758 -3.144 32.423 1.00 86.25 244 HIS A N 1
ATOM 2050 C CA . HIS A 1 244 ? -20.220 -3.065 32.443 1.00 86.25 244 HIS A CA 1
ATOM 2051 C C . HIS A 1 244 ? -20.915 -4.339 31.954 1.00 86.25 244 HIS A C 1
ATOM 2053 O O . HIS A 1 244 ? -22.093 -4.535 32.249 1.00 86.25 244 HIS A O 1
ATOM 2059 N N . PHE A 1 245 ? -20.199 -5.207 31.240 1.00 88.12 245 PHE A N 1
ATOM 2060 C CA . PHE A 1 245 ? -20.718 -6.463 30.702 1.00 88.12 245 PHE A CA 1
ATOM 2061 C C . PHE A 1 245 ? -19.938 -7.659 31.251 1.00 88.12 245 PHE A C 1
ATOM 2063 O O . PHE A 1 245 ? -18.741 -7.558 31.518 1.00 88.12 245 PHE A O 1
ATOM 2070 N N . ASN A 1 246 ? -20.594 -8.818 31.361 1.00 87.69 246 ASN A N 1
ATOM 2071 C CA . ASN A 1 246 ? -19.919 -10.057 31.763 1.00 87.69 246 ASN A CA 1
ATOM 2072 C C . ASN A 1 246 ? -18.887 -10.487 30.710 1.00 87.69 246 ASN A C 1
ATOM 2074 O O . ASN A 1 246 ? -17.768 -10.868 31.051 1.00 87.69 246 ASN A O 1
ATOM 2078 N N . ASN A 1 247 ? -19.277 -10.433 29.432 1.00 89.31 247 ASN A N 1
ATOM 2079 C CA . ASN A 1 247 ? -18.414 -10.729 28.295 1.00 89.31 247 ASN A CA 1
ATOM 2080 C C . ASN A 1 247 ? -18.590 -9.676 27.198 1.00 89.31 247 ASN A C 1
ATOM 2082 O O . ASN A 1 247 ? -19.711 -9.271 26.882 1.00 89.31 247 ASN A O 1
ATOM 2086 N N . VAL A 1 248 ? -17.474 -9.298 26.575 1.00 92.19 248 VAL A N 1
ATOM 2087 C CA . VAL A 1 248 ? -17.433 -8.419 25.402 1.00 92.19 248 VAL A CA 1
ATOM 2088 C C . VAL A 1 248 ? -16.841 -9.208 24.235 1.00 92.19 248 VAL A C 1
ATOM 2090 O O . VAL A 1 248 ? -15.650 -9.515 24.219 1.00 92.19 248 VAL A O 1
ATOM 2093 N N . ASN A 1 249 ? -17.680 -9.558 23.263 1.00 93.44 249 ASN A N 1
ATOM 2094 C CA . ASN A 1 249 ? -17.291 -10.290 22.062 1.00 93.44 249 ASN A CA 1
ATOM 2095 C C . ASN A 1 249 ? -17.108 -9.308 20.904 1.00 93.44 249 ASN A C 1
ATOM 2097 O O . ASN A 1 249 ? -18.032 -8.566 20.576 1.00 93.44 249 ASN A O 1
ATOM 2101 N N . VAL A 1 250 ? -15.936 -9.316 20.269 1.00 94.19 250 VAL A N 1
ATOM 2102 C CA . VAL A 1 250 ? -15.607 -8.396 19.171 1.00 94.19 250 VAL A CA 1
ATOM 2103 C C . VAL A 1 250 ? -15.530 -9.158 17.853 1.00 94.19 250 VAL A C 1
ATOM 2105 O O . VAL A 1 250 ? -14.788 -10.131 17.728 1.00 94.19 250 VAL A O 1
ATOM 2108 N N . TYR A 1 251 ? -16.271 -8.681 16.860 1.00 92.88 251 TYR A N 1
ATOM 2109 C CA . TYR A 1 251 ? -16.307 -9.201 15.499 1.00 92.88 251 TYR A CA 1
ATOM 2110 C C . TYR A 1 251 ? -15.867 -8.107 14.538 1.00 92.88 251 TYR A C 1
ATOM 2112 O O . TYR A 1 251 ? -16.279 -6.957 14.665 1.00 92.88 251 TYR A O 1
ATOM 2120 N N . VAL A 1 252 ? -15.048 -8.467 13.555 1.00 89.06 252 VAL A N 1
ATOM 2121 C CA . VAL A 1 252 ? -14.597 -7.541 12.515 1.00 89.06 252 VAL A CA 1
ATOM 2122 C C . VAL A 1 252 ? -15.194 -7.984 11.190 1.00 89.06 252 VAL A C 1
ATOM 2124 O O . VAL A 1 252 ? -14.976 -9.114 10.752 1.00 89.06 252 VAL A O 1
ATOM 2127 N N . ALA A 1 253 ? -15.944 -7.088 10.560 1.00 85.44 253 ALA A N 1
ATOM 2128 C CA . ALA A 1 253 ? -16.446 -7.246 9.208 1.00 85.44 253 ALA A CA 1
ATOM 2129 C C . ALA A 1 253 ? -15.593 -6.379 8.266 1.00 85.44 253 ALA A C 1
ATOM 2131 O O . ALA A 1 253 ? -15.468 -5.172 8.508 1.00 85.44 253 ALA A O 1
ATOM 2132 N N . PRO A 1 254 ? -14.991 -6.957 7.212 1.00 76.31 254 PRO A N 1
ATOM 2133 C CA . PRO A 1 254 ? -14.223 -6.177 6.251 1.00 76.31 254 PRO A CA 1
ATOM 2134 C C . PRO A 1 254 ? -15.125 -5.124 5.593 1.00 76.31 254 PRO A C 1
ATOM 2136 O O . PRO A 1 254 ? -16.231 -5.446 5.161 1.00 76.31 254 PRO A O 1
ATOM 2139 N N . GLY A 1 255 ? -14.647 -3.880 5.574 1.00 68.44 255 GLY A N 1
ATOM 2140 C CA . GLY A 1 255 ? -15.271 -2.771 4.851 1.00 68.44 255 GLY A CA 1
ATOM 2141 C C . GLY A 1 255 ? -14.960 -2.800 3.352 1.00 68.44 255 GLY A C 1
ATOM 2142 O O . GLY A 1 255 ? -14.259 -3.706 2.888 1.00 68.44 255 GLY A O 1
ATOM 2143 N N . ASN A 1 256 ? -15.473 -1.811 2.616 1.00 58.47 256 ASN A N 1
ATOM 2144 C CA . ASN A 1 256 ? -15.221 -1.647 1.176 1.00 58.47 256 ASN A CA 1
ATOM 2145 C C . ASN A 1 256 ? -13.794 -1.194 0.823 1.00 58.47 256 ASN A C 1
ATOM 2147 O O . ASN A 1 256 ? -13.165 -0.464 1.623 1.00 58.47 256 ASN A O 1
#

Nearest PDB structures (foldseek):
  2xn0-assembly1_A  TM=5.283E-01  e=2.159E-01  Lactobacillus acidophilus NCFM
  4fnu-assembly1_D  TM=4.150E-01  e=1.520E-01  Geobacillus stearothermophilus
  4fns-assembly1_C  TM=5.145E-01  e=1.401E+00  Geobacillus stearothermophilus
  8k7v-assembly1_A  TM=4.657E-01  e=1.321E+00  Blautia pseudococcoides
  8k7v-assembly1_B  TM=4.171E-01  e=2.513E+00  Blautia pseudococcoides

InterPro domains:
  IPR059679 YonJ, N-terminal domain [PF27386] (3-67)

Organism: NCBI:txid2044587

Mean predicted aligned error: 15.91 Å